Protein AF-A0A3M2C054-F1 (afdb_monomer_lite)

Structure (mmCIF, N/CA/C/O backbone):
data_AF-A0A3M2C054-F1
#
_entry.id   AF-A0A3M2C054-F1
#
loop_
_atom_site.group_PDB
_atom_site.id
_atom_site.type_symbol
_atom_site.label_atom_id
_atom_site.label_alt_id
_atom_site.label_comp_id
_atom_site.label_asym_id
_atom_site.label_entity_id
_atom_site.label_seq_id
_atom_site.pdbx_PDB_ins_code
_atom_site.Cartn_x
_atom_site.Cartn_y
_atom_site.Cartn_z
_atom_site.occupancy
_atom_site.B_iso_or_equiv
_atom_site.auth_seq_id
_atom_site.auth_comp_id
_atom_site.auth_asym_id
_atom_site.auth_atom_id
_atom_site.pdbx_PDB_model_num
ATOM 1 N N . MET A 1 1 ? 10.693 -53.072 -25.098 1.00 36.84 1 MET A N 1
ATOM 2 C CA . MET A 1 1 ? 11.671 -52.185 -25.761 1.00 36.84 1 MET A CA 1
ATOM 3 C C . MET A 1 1 ? 10.948 -50.887 -26.070 1.00 36.84 1 MET A C 1
ATOM 5 O O . MET A 1 1 ? 10.285 -50.813 -27.091 1.00 36.84 1 MET A O 1
ATOM 9 N N . ASN A 1 2 ? 10.985 -49.922 -25.150 1.00 33.09 2 ASN A N 1
ATOM 10 C CA . ASN A 1 2 ? 10.418 -48.594 -25.388 1.00 33.09 2 ASN A CA 1
ATOM 11 C C . ASN A 1 2 ? 11.570 -47.667 -25.766 1.00 33.09 2 ASN A C 1
ATOM 13 O O . ASN A 1 2 ? 12.405 -47.356 -24.922 1.00 33.09 2 ASN A O 1
ATOM 17 N N . HIS A 1 3 ? 11.626 -47.275 -27.036 1.00 37.66 3 HIS A N 1
ATOM 18 C CA . HIS A 1 3 ? 12.429 -46.138 -27.464 1.00 37.66 3 HIS A CA 1
ATOM 19 C C . HIS A 1 3 ? 11.618 -44.869 -27.206 1.00 37.66 3 HIS A C 1
ATOM 21 O O . HIS A 1 3 ? 10.558 -44.677 -27.800 1.00 37.66 3 HIS A O 1
ATOM 27 N N . HIS A 1 4 ? 12.110 -44.039 -26.288 1.00 42.66 4 HIS A N 1
ATOM 28 C CA . HIS A 1 4 ? 11.628 -42.681 -26.091 1.00 42.66 4 HIS A CA 1
ATOM 29 C C . HIS A 1 4 ? 12.091 -41.809 -27.259 1.00 42.66 4 HIS A C 1
ATOM 31 O O . HIS A 1 4 ? 13.276 -41.746 -27.580 1.00 42.66 4 HIS A O 1
ATOM 37 N N . HIS A 1 5 ? 11.122 -41.165 -27.901 1.00 46.69 5 HIS A N 1
ATOM 38 C CA . HIS A 1 5 ? 11.339 -40.014 -28.759 1.00 46.69 5 HIS A CA 1
ATOM 39 C C . HIS A 1 5 ? 11.516 -38.809 -27.827 1.00 46.69 5 HIS A C 1
ATOM 41 O O . HIS A 1 5 ? 10.528 -38.322 -27.280 1.00 46.69 5 HIS A O 1
ATOM 47 N N . GLU A 1 6 ? 12.756 -38.375 -27.602 1.00 47.31 6 GLU A N 1
ATOM 48 C CA . GLU A 1 6 ? 13.020 -37.069 -26.985 1.00 47.31 6 GLU A CA 1
ATOM 49 C C . GLU A 1 6 ? 12.513 -35.964 -27.912 1.00 47.31 6 GLU A C 1
ATOM 51 O O . GLU A 1 6 ? 12.651 -36.024 -29.143 1.00 47.31 6 GLU A O 1
ATOM 56 N N . THR A 1 7 ? 11.864 -34.983 -27.303 1.00 61.22 7 THR A N 1
ATOM 57 C CA . THR A 1 7 ? 11.178 -33.890 -27.988 1.00 61.22 7 THR A CA 1
ATOM 58 C C . THR A 1 7 ? 12.157 -32.768 -28.326 1.00 61.22 7 THR A C 1
ATOM 60 O O . THR A 1 7 ? 13.147 -32.544 -27.639 1.00 61.22 7 THR A O 1
ATOM 63 N N . GLU A 1 8 ? 11.891 -32.033 -29.405 1.00 46.94 8 GLU A N 1
ATOM 64 C CA . GLU A 1 8 ? 12.732 -30.932 -29.911 1.00 46.94 8 GLU A CA 1
ATOM 65 C C . GLU A 1 8 ? 13.023 -29.843 -28.851 1.00 46.94 8 GLU A C 1
ATOM 67 O O . GLU A 1 8 ? 14.061 -29.186 -28.886 1.00 46.94 8 GLU A O 1
ATOM 72 N N . THR A 1 9 ? 12.150 -29.725 -27.849 1.00 42.75 9 THR A N 1
ATOM 73 C CA . THR A 1 9 ? 12.300 -28.901 -26.643 1.00 42.75 9 THR A CA 1
ATOM 74 C C . THR A 1 9 ? 13.418 -29.352 -25.703 1.00 42.75 9 THR A C 1
ATOM 76 O O . THR A 1 9 ? 14.106 -28.498 -25.149 1.00 42.75 9 THR A O 1
ATOM 79 N N . GLU A 1 10 ? 13.639 -30.658 -25.542 1.00 44.62 10 GLU A N 1
ATOM 80 C CA . GLU A 1 10 ? 14.709 -31.200 -24.687 1.00 44.62 10 GLU A CA 1
ATOM 81 C C . GLU A 1 10 ? 16.082 -30.924 -25.314 1.00 44.62 10 GLU A C 1
ATOM 83 O O . GLU A 1 10 ? 16.989 -30.446 -24.639 1.00 44.62 10 GLU A O 1
ATOM 88 N N . ARG A 1 11 ? 16.194 -31.041 -26.645 1.00 52.78 11 ARG A N 1
ATOM 89 C CA . ARG A 1 11 ? 17.426 -30.686 -27.375 1.00 52.78 11 ARG A CA 1
ATOM 90 C C . ARG A 1 11 ? 17.773 -29.198 -27.311 1.00 52.78 11 ARG A C 1
ATOM 92 O O . ARG A 1 11 ? 18.951 -28.845 -27.297 1.00 52.78 11 ARG A O 1
ATOM 99 N N . LEU A 1 12 ? 16.769 -28.319 -27.294 1.00 46.81 12 LEU A N 1
ATOM 100 C CA . LEU A 1 12 ? 16.983 -26.874 -27.159 1.00 46.81 12 LEU A CA 1
ATOM 101 C C . LEU A 1 12 ? 17.424 -26.493 -25.741 1.00 46.81 12 LEU A C 1
ATOM 103 O O . LEU A 1 12 ? 18.258 -25.601 -25.592 1.00 46.81 12 LEU A O 1
ATOM 107 N N . LEU A 1 13 ? 16.899 -27.175 -24.719 1.00 42.72 13 LEU A N 1
ATOM 108 C CA . LEU A 1 13 ? 17.301 -26.995 -23.322 1.00 42.72 13 LEU A CA 1
ATOM 109 C C . LEU A 1 13 ? 18.743 -27.449 -23.085 1.00 42.72 13 LEU A C 1
ATOM 111 O O . LEU A 1 13 ? 19.506 -26.698 -22.479 1.00 42.72 13 LEU A O 1
ATOM 115 N N . ASP A 1 14 ? 19.135 -28.599 -23.634 1.00 53.53 14 ASP A N 1
ATOM 116 C CA . ASP A 1 14 ? 20.503 -29.113 -23.509 1.00 53.53 14 ASP A CA 1
ATOM 117 C C . ASP A 1 14 ? 21.520 -28.217 -24.230 1.00 53.53 14 ASP A C 1
ATOM 119 O O . ASP A 1 14 ? 22.557 -27.866 -23.667 1.00 53.53 14 ASP A O 1
ATOM 123 N N . SER A 1 15 ? 21.183 -27.731 -25.431 1.00 55.12 15 SER A N 1
ATOM 124 C CA . SER A 1 15 ? 22.019 -26.775 -26.172 1.00 55.12 15 SER A CA 1
ATOM 125 C C . SER A 1 15 ? 22.179 -25.430 -25.444 1.00 55.12 15 SER A C 1
ATOM 127 O O . SER A 1 15 ? 23.257 -24.829 -25.470 1.00 55.12 15 SER A O 1
ATOM 129 N N . LEU A 1 16 ? 21.128 -24.953 -24.767 1.00 45.06 16 LEU A N 1
ATOM 130 C CA . LEU A 1 16 ? 21.180 -23.748 -23.935 1.00 45.06 16 LEU A CA 1
ATOM 131 C C . LEU A 1 16 ? 22.043 -23.965 -22.689 1.00 45.06 16 LEU A C 1
ATOM 133 O O . LEU A 1 16 ? 22.839 -23.087 -22.355 1.00 45.06 16 LEU A O 1
ATOM 137 N N . LEU A 1 17 ? 21.935 -25.131 -22.046 1.00 46.28 17 LEU A N 1
ATOM 138 C CA . LEU A 1 17 ? 22.753 -25.510 -20.894 1.00 46.28 17 LEU A CA 1
ATOM 139 C C . LEU A 1 17 ? 24.245 -25.549 -21.241 1.00 46.28 17 LEU A C 1
ATOM 141 O O . LEU A 1 17 ? 25.047 -24.961 -20.516 1.00 46.28 17 LEU A O 1
ATOM 145 N N . GLU A 1 18 ? 24.617 -26.160 -22.368 1.00 50.59 18 GLU A N 1
ATOM 146 C CA . GLU A 1 18 ? 26.017 -26.228 -22.807 1.00 50.59 18 GLU A CA 1
ATOM 147 C C . GLU A 1 18 ? 26.601 -24.834 -23.099 1.00 50.59 18 GLU A C 1
ATOM 149 O O . GLU A 1 18 ? 27.699 -24.515 -22.639 1.00 50.59 18 GLU A O 1
ATOM 154 N N . SER A 1 19 ? 25.834 -23.949 -23.750 1.00 47.75 19 SER A N 1
ATOM 155 C CA . SER A 1 19 ? 26.285 -22.577 -24.049 1.00 47.75 19 SER A CA 1
ATOM 156 C C . SER A 1 19 ? 26.493 -21.710 -22.796 1.00 47.75 19 SER A C 1
ATOM 158 O O . SER A 1 19 ? 27.367 -20.840 -22.755 1.00 47.75 19 SER A O 1
ATOM 160 N N . VAL A 1 20 ? 25.702 -21.954 -21.747 1.00 42.44 20 VAL A N 1
ATOM 161 C CA . VAL A 1 20 ? 25.792 -21.234 -20.470 1.00 42.44 20 VAL A CA 1
ATOM 162 C C . VAL A 1 20 ? 26.994 -21.727 -19.665 1.00 42.44 20 VAL A C 1
ATOM 164 O O . VAL A 1 20 ? 27.694 -20.910 -19.062 1.00 42.44 20 VAL A O 1
ATOM 167 N N . LEU A 1 21 ? 27.278 -23.032 -19.709 1.00 42.72 21 LEU A N 1
ATOM 168 C CA . LEU A 1 21 ? 28.425 -23.637 -19.034 1.00 42.72 21 LEU A CA 1
ATOM 169 C C . LEU A 1 21 ? 29.762 -23.150 -19.609 1.00 42.72 21 LEU A C 1
ATOM 171 O O . LEU A 1 21 ? 30.657 -22.826 -18.831 1.00 42.72 21 LEU A O 1
ATOM 175 N N . GLU A 1 22 ? 29.889 -22.996 -20.931 1.00 45.44 22 GLU A N 1
ATOM 176 C CA . GLU A 1 22 ? 31.117 -22.455 -21.544 1.00 45.44 22 GLU A CA 1
ATOM 177 C C . GLU A 1 22 ? 31.385 -20.991 -21.155 1.00 45.44 22 GLU A C 1
ATOM 179 O O . GLU A 1 22 ? 32.536 -20.598 -20.962 1.00 45.44 22 GLU A O 1
ATOM 184 N N . SER A 1 23 ? 30.336 -20.186 -20.955 1.00 40.59 23 SER A N 1
ATOM 185 C CA . SER A 1 23 ? 30.482 -18.777 -20.557 1.00 40.59 23 SER A CA 1
ATOM 186 C C . SER A 1 23 ? 30.918 -18.580 -19.097 1.00 40.59 23 SER A C 1
ATOM 188 O O . SER A 1 23 ? 31.467 -17.533 -18.750 1.00 40.59 23 SER A O 1
ATOM 190 N N . ALA A 1 24 ? 30.708 -19.586 -18.243 1.00 36.03 24 ALA A N 1
ATOM 191 C CA . ALA A 1 24 ? 30.998 -19.523 -16.812 1.00 36.03 24 ALA A CA 1
ATOM 192 C C . ALA A 1 24 ? 32.446 -19.918 -16.453 1.00 36.03 24 ALA A C 1
ATOM 194 O O . ALA A 1 24 ? 32.859 -19.750 -15.307 1.00 36.03 24 ALA A O 1
ATOM 195 N N . TYR A 1 25 ? 33.230 -20.418 -17.415 1.00 33.44 25 TYR A N 1
ATOM 196 C CA . TYR A 1 25 ? 34.575 -20.956 -17.170 1.00 33.44 25 TYR A CA 1
ATOM 197 C C . TYR A 1 25 ? 35.716 -19.922 -17.182 1.00 33.44 25 TYR A C 1
ATOM 199 O O . TYR A 1 25 ? 36.856 -20.287 -16.898 1.00 33.44 25 TYR A O 1
ATOM 207 N N . VAL A 1 26 ? 35.455 -18.647 -17.495 1.00 40.97 26 VAL A N 1
ATOM 208 C CA . VAL A 1 26 ? 36.537 -17.663 -17.715 1.00 40.97 26 VAL A CA 1
ATOM 209 C C . VAL A 1 26 ? 36.996 -16.938 -16.441 1.00 40.97 26 VAL A C 1
ATOM 211 O O . VAL A 1 26 ? 38.119 -16.446 -16.411 1.00 40.97 26 VAL A O 1
ATOM 214 N N . GLU A 1 27 ? 36.227 -16.921 -15.350 1.00 38.59 27 GLU A N 1
ATOM 215 C CA . GLU A 1 27 ? 36.629 -16.182 -14.141 1.00 38.59 27 GLU A CA 1
ATOM 216 C C . GLU A 1 27 ? 36.242 -16.909 -12.847 1.00 38.59 27 GLU A C 1
ATOM 218 O O . GLU A 1 27 ? 35.217 -16.611 -12.241 1.00 38.59 27 GLU A O 1
ATOM 223 N N . ALA A 1 28 ? 37.076 -17.851 -12.392 1.00 33.72 28 ALA A N 1
ATOM 224 C CA . ALA A 1 28 ? 37.141 -18.208 -10.972 1.00 33.72 28 ALA A CA 1
ATOM 225 C C . ALA A 1 28 ? 38.428 -18.975 -10.638 1.00 33.72 28 ALA A C 1
ATOM 227 O O . ALA A 1 28 ? 38.575 -20.166 -10.920 1.00 33.72 28 ALA A O 1
ATOM 228 N N . ASP A 1 29 ? 39.344 -18.288 -9.969 1.00 36.78 29 ASP A N 1
ATOM 229 C CA . ASP A 1 29 ? 40.447 -18.858 -9.220 1.00 36.78 29 ASP A CA 1
ATOM 230 C C . ASP A 1 29 ? 39.970 -19.436 -7.866 1.00 36.78 29 ASP A C 1
ATOM 232 O O . ASP A 1 29 ? 39.164 -18.873 -7.130 1.00 36.78 29 ASP A O 1
ATOM 236 N N . ALA A 1 30 ? 40.455 -20.648 -7.594 1.00 42.25 30 ALA A N 1
ATOM 237 C CA . ALA A 1 30 ? 40.668 -21.368 -6.328 1.00 42.25 30 ALA A CA 1
ATOM 238 C C . ALA A 1 30 ? 39.722 -21.255 -5.098 1.00 42.25 30 ALA A C 1
ATOM 240 O O . ALA A 1 30 ? 40.060 -21.825 -4.062 1.00 42.25 30 ALA A O 1
ATOM 241 N N . SER A 1 31 ? 38.535 -20.646 -5.154 1.00 45.88 31 SER A N 1
ATOM 242 C CA . SER A 1 31 ? 37.551 -20.715 -4.044 1.00 45.88 31 SER A CA 1
ATOM 243 C C . SER A 1 31 ? 36.081 -20.859 -4.472 1.00 45.88 31 SER A C 1
ATOM 245 O O . SER A 1 31 ? 35.193 -21.020 -3.638 1.00 45.88 31 SER A O 1
ATOM 247 N N . GLY A 1 32 ? 35.805 -20.885 -5.779 1.00 41.44 32 GLY A N 1
ATOM 248 C CA . GLY A 1 32 ? 34.457 -20.776 -6.355 1.00 41.44 32 GLY A CA 1
ATOM 249 C C . GLY A 1 32 ? 33.547 -22.013 -6.322 1.00 41.44 32 GLY A C 1
ATOM 250 O O . GLY A 1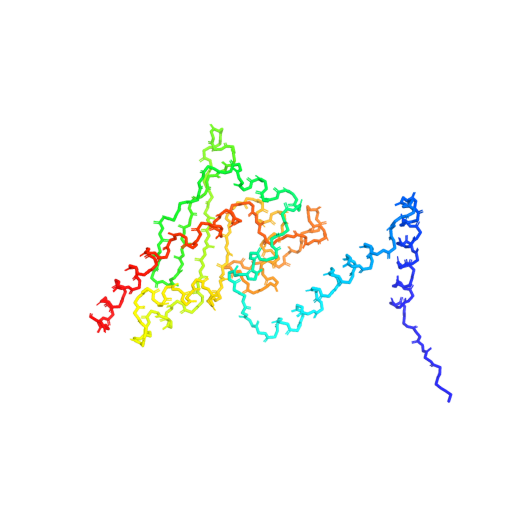 32 ? 32.522 -21.989 -7.000 1.00 41.44 32 GLY A O 1
ATOM 251 N N . LYS A 1 33 ? 33.873 -23.087 -5.587 1.00 39.88 33 LYS A N 1
ATOM 252 C CA . LYS A 1 33 ? 33.081 -24.340 -5.614 1.00 39.88 33 LYS A CA 1
ATOM 253 C C . LYS A 1 33 ? 31.915 -24.415 -4.621 1.00 39.88 33 LYS A C 1
ATOM 255 O O . LYS A 1 33 ? 31.034 -25.237 -4.831 1.00 39.88 33 LYS A O 1
ATOM 260 N N . GLU A 1 34 ? 31.868 -23.572 -3.589 1.00 37.72 34 GLU A N 1
ATOM 261 C CA . GLU A 1 34 ? 30.736 -23.557 -2.638 1.00 37.72 34 GLU A CA 1
ATOM 262 C C . GLU A 1 34 ? 29.699 -22.463 -2.932 1.00 37.72 34 GLU A C 1
ATOM 264 O O . GLU A 1 34 ? 28.522 -22.629 -2.636 1.00 37.72 34 GLU A O 1
ATOM 269 N N . LEU A 1 35 ? 30.095 -21.350 -3.554 1.00 35.41 35 LEU A N 1
ATOM 270 C CA . LEU A 1 35 ? 29.212 -20.191 -3.746 1.00 35.41 35 LEU A CA 1
ATOM 271 C C . LEU A 1 35 ? 28.266 -20.318 -4.951 1.00 35.41 35 LEU A C 1
ATOM 273 O O . LEU A 1 35 ? 27.172 -19.759 -4.934 1.00 35.41 35 LEU A O 1
ATOM 277 N N . THR A 1 36 ? 28.652 -21.054 -5.991 1.00 35.16 36 THR A N 1
ATOM 278 C CA . THR A 1 36 ? 27.876 -21.178 -7.237 1.00 35.16 36 THR A CA 1
ATOM 279 C C . THR A 1 36 ? 26.661 -22.094 -7.092 1.00 35.16 36 THR A C 1
ATOM 281 O O . THR A 1 36 ? 25.586 -21.745 -7.586 1.00 35.16 36 THR A O 1
ATOM 284 N N . THR A 1 37 ? 26.779 -23.196 -6.347 1.00 34.94 37 THR A N 1
ATOM 285 C CA . THR A 1 37 ? 25.659 -24.108 -6.045 1.00 34.94 37 THR A CA 1
ATOM 286 C C . THR A 1 37 ? 24.604 -23.429 -5.166 1.00 34.94 37 THR A C 1
ATOM 288 O O . THR A 1 37 ? 23.416 -23.492 -5.462 1.00 34.94 37 THR A O 1
ATOM 291 N N . ILE A 1 38 ? 25.031 -22.653 -4.161 1.00 39.78 38 ILE A N 1
ATOM 292 C CA . ILE A 1 38 ? 24.122 -21.950 -3.238 1.00 39.78 38 ILE A CA 1
ATOM 293 C C . ILE A 1 38 ? 23.307 -20.862 -3.959 1.00 39.78 38 ILE A C 1
ATOM 295 O O . ILE A 1 38 ? 22.129 -20.668 -3.665 1.00 39.78 38 ILE A O 1
ATOM 299 N N . ILE A 1 39 ? 23.902 -20.150 -4.922 1.00 37.97 39 ILE A N 1
ATOM 300 C CA . ILE A 1 39 ? 23.219 -19.052 -5.628 1.00 37.97 39 I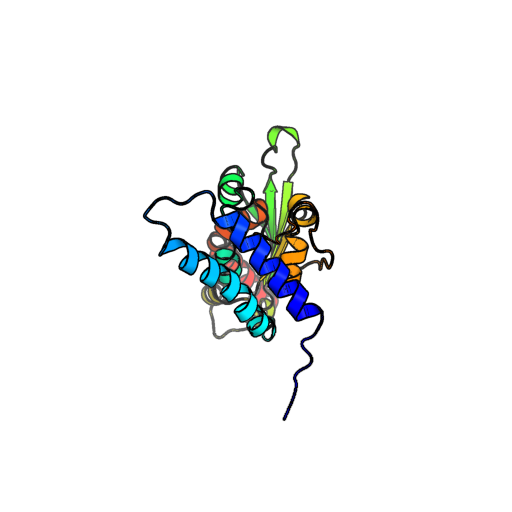LE A CA 1
ATOM 301 C C . ILE A 1 39 ? 22.252 -19.582 -6.700 1.00 37.97 39 ILE A C 1
ATOM 303 O O . ILE A 1 39 ? 21.189 -18.995 -6.907 1.00 37.97 39 ILE A O 1
ATOM 307 N N . THR A 1 40 ? 22.581 -20.693 -7.365 1.00 36.28 40 THR A N 1
ATOM 308 C CA . THR A 1 40 ? 21.735 -21.273 -8.424 1.00 36.28 40 THR A CA 1
ATOM 309 C C . THR A 1 40 ? 20.554 -22.068 -7.870 1.00 36.28 40 THR A C 1
ATOM 311 O O . THR A 1 40 ? 19.439 -21.910 -8.376 1.00 36.28 40 THR A O 1
ATOM 314 N N . GLU A 1 41 ? 20.742 -22.81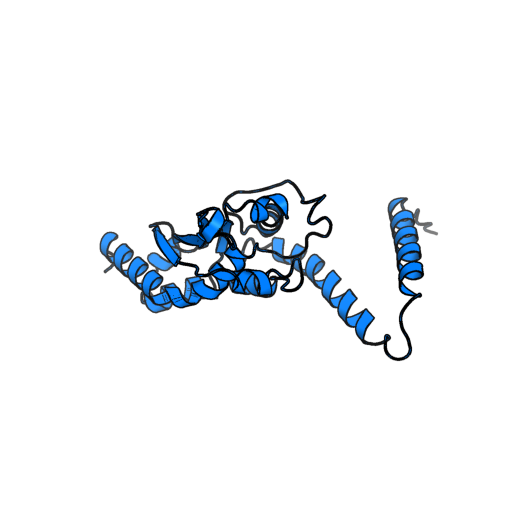5 -6.779 1.00 36.44 41 GLU A N 1
ATOM 315 C CA . GLU A 1 41 ? 19.639 -23.480 -6.074 1.00 36.44 41 GLU A CA 1
ATOM 316 C C . GLU A 1 41 ? 18.696 -22.454 -5.428 1.00 36.44 41 GLU A C 1
ATOM 318 O O . GLU A 1 41 ? 17.483 -22.589 -5.550 1.00 36.44 41 GLU A O 1
ATOM 323 N N . SER A 1 42 ? 19.224 -21.359 -4.861 1.00 37.19 42 SER A N 1
ATOM 324 C CA . SER A 1 42 ? 18.416 -20.283 -4.263 1.00 37.19 42 SER A CA 1
ATOM 325 C C . SER A 1 42 ? 17.564 -19.504 -5.276 1.00 37.19 42 SER A C 1
ATOM 327 O O . SER A 1 42 ? 16.485 -19.025 -4.936 1.00 37.19 42 SER A O 1
ATOM 329 N N . LEU A 1 43 ? 18.004 -19.354 -6.530 1.00 36.53 43 LEU A N 1
ATOM 330 C CA . LEU A 1 43 ? 17.259 -18.594 -7.546 1.00 36.53 43 LEU A CA 1
ATOM 331 C C . LEU A 1 43 ? 16.222 -19.436 -8.302 1.00 36.53 43 LEU A C 1
ATOM 333 O O . LEU A 1 43 ? 15.186 -18.903 -8.694 1.00 36.53 43 LEU A O 1
ATOM 337 N N . THR A 1 44 ? 16.466 -20.735 -8.485 1.00 38.22 44 THR A N 1
ATOM 338 C CA . THR A 1 44 ? 15.536 -21.647 -9.177 1.00 38.22 44 THR A CA 1
ATOM 339 C C . THR A 1 44 ? 14.476 -22.223 -8.237 1.00 38.22 44 THR A C 1
ATOM 341 O O . THR A 1 44 ? 13.325 -22.386 -8.649 1.00 38.22 44 THR A O 1
ATOM 344 N N . SER A 1 45 ? 14.795 -22.412 -6.950 1.00 38.75 45 SER A N 1
ATOM 345 C CA . SER A 1 45 ? 13.818 -22.843 -5.941 1.00 38.75 45 SER A CA 1
ATOM 346 C C . SER A 1 45 ? 12.710 -21.811 -5.703 1.00 38.75 45 SER A C 1
ATOM 348 O O . SER A 1 45 ? 11.587 -22.182 -5.381 1.00 38.75 45 SER A O 1
ATOM 350 N N . ASN A 1 46 ? 12.990 -20.519 -5.903 1.00 48.50 46 ASN A N 1
ATOM 351 C CA . ASN A 1 46 ? 12.036 -19.442 -5.629 1.00 48.50 46 ASN A CA 1
ATOM 352 C C . ASN A 1 46 ? 10.891 -19.335 -6.651 1.00 48.50 46 ASN A C 1
ATOM 354 O O . ASN A 1 46 ? 9.846 -18.802 -6.305 1.00 48.50 46 ASN A O 1
ATOM 358 N N . LEU A 1 47 ? 11.045 -19.838 -7.881 1.00 43.88 47 LEU A N 1
ATOM 359 C CA . LEU A 1 47 ? 9.995 -19.784 -8.917 1.00 43.88 47 LEU A CA 1
ATOM 360 C C . LEU A 1 47 ? 9.134 -21.057 -8.971 1.00 43.88 47 LEU A C 1
ATOM 362 O O . LEU A 1 47 ? 7.947 -20.989 -9.300 1.00 43.88 47 LEU A O 1
ATOM 366 N N . ALA A 1 48 ? 9.713 -22.211 -8.632 1.00 42.97 48 ALA A N 1
ATOM 367 C CA . ALA A 1 48 ? 8.983 -23.476 -8.552 1.00 42.97 48 ALA A CA 1
ATOM 368 C C . ALA A 1 48 ? 8.122 -23.558 -7.277 1.00 42.97 48 ALA A C 1
ATOM 370 O O . ALA A 1 48 ? 6.965 -23.962 -7.355 1.00 42.97 48 ALA A O 1
ATOM 371 N N . ASP A 1 49 ? 8.632 -23.080 -6.132 1.00 43.38 49 ASP A N 1
ATOM 372 C CA . ASP A 1 49 ? 7.845 -22.951 -4.892 1.00 43.38 49 ASP A CA 1
ATOM 373 C C . ASP A 1 49 ? 6.754 -21.861 -5.025 1.00 43.38 49 ASP A C 1
ATOM 375 O O . ASP A 1 49 ? 5.691 -21.941 -4.413 1.00 43.38 49 ASP A O 1
ATOM 379 N N . PHE A 1 50 ? 6.965 -20.875 -5.907 1.00 47.38 50 PHE A N 1
ATOM 380 C CA . PHE A 1 50 ? 6.000 -19.820 -6.240 1.00 47.38 50 PHE A CA 1
ATOM 381 C C . PHE A 1 50 ? 4.806 -20.319 -7.070 1.00 47.38 50 PHE A C 1
ATOM 383 O O . PHE A 1 50 ? 3.677 -19.932 -6.785 1.00 47.38 50 PHE A O 1
ATOM 390 N N . HIS A 1 51 ? 5.006 -21.237 -8.025 1.00 40.69 51 HIS A N 1
ATOM 391 C CA . HIS A 1 51 ? 3.887 -21.859 -8.756 1.00 40.69 51 HIS A CA 1
ATOM 392 C C . HIS A 1 51 ? 2.975 -22.697 -7.846 1.00 40.69 51 HIS A C 1
ATOM 394 O O . HIS A 1 51 ? 1.786 -22.827 -8.124 1.00 40.69 51 HIS A O 1
ATOM 400 N N . VAL A 1 52 ? 3.511 -23.241 -6.748 1.00 41.72 52 VAL A N 1
ATOM 401 C CA . VAL A 1 52 ? 2.724 -23.960 -5.734 1.00 41.72 52 VAL A CA 1
ATOM 402 C C . VAL A 1 52 ? 1.966 -22.984 -4.824 1.00 41.72 52 VAL A C 1
ATOM 404 O O . VAL A 1 52 ? 0.836 -23.269 -4.436 1.00 41.72 52 VAL A O 1
ATOM 407 N N . ARG A 1 53 ? 2.537 -21.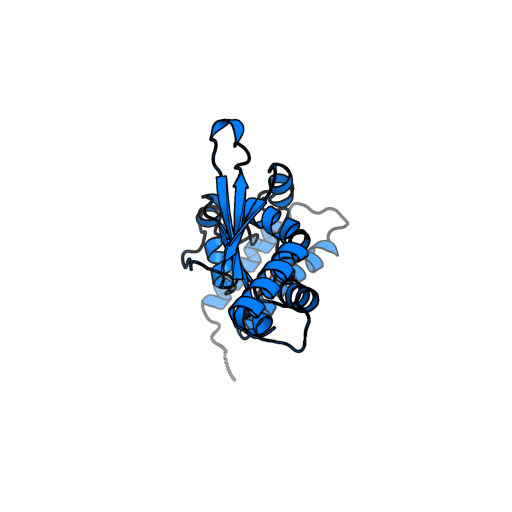809 -4.521 1.00 43.47 53 ARG A N 1
ATOM 408 C CA . ARG A 1 53 ? 1.870 -20.751 -3.737 1.00 43.47 53 ARG A CA 1
ATOM 409 C C . ARG A 1 53 ? 0.853 -19.936 -4.528 1.00 43.47 53 ARG A C 1
ATOM 411 O O . ARG A 1 53 ? -0.103 -19.484 -3.924 1.00 43.47 53 ARG A O 1
ATOM 418 N N . GLY A 1 54 ? 0.959 -19.863 -5.855 1.00 38.84 54 GLY A N 1
ATOM 419 C CA . GLY A 1 54 ? -0.086 -19.321 -6.739 1.00 38.84 54 GLY A CA 1
ATOM 420 C C . GLY A 1 54 ? -1.415 -20.097 -6.722 1.00 38.84 54 GLY A C 1
ATOM 421 O O . GLY A 1 54 ? -2.330 -19.766 -7.466 1.00 38.84 54 GLY A O 1
ATOM 422 N N . ILE A 1 55 ? -1.530 -21.142 -5.893 1.00 39.62 55 ILE A N 1
ATOM 423 C CA . ILE A 1 55 ? -2.782 -21.852 -5.594 1.00 39.62 55 ILE A CA 1
ATOM 424 C C . ILE A 1 55 ? -3.535 -21.185 -4.420 1.00 39.62 55 ILE A C 1
ATOM 426 O O . ILE A 1 55 ? -4.738 -21.396 -4.265 1.00 39.62 55 ILE A O 1
ATOM 430 N N . LEU A 1 56 ? -2.862 -20.354 -3.616 1.00 42.91 56 LEU A N 1
ATOM 431 C CA . LEU A 1 56 ? -3.457 -19.518 -2.574 1.00 42.91 56 LEU A CA 1
ATOM 432 C C . LEU A 1 56 ? -3.246 -18.052 -2.975 1.00 42.91 56 LEU A C 1
ATOM 434 O O . LEU A 1 56 ? -2.126 -17.556 -2.969 1.00 42.91 56 LEU A O 1
ATOM 438 N N . ASN A 1 57 ? -4.330 -17.392 -3.379 1.00 51.56 57 ASN A N 1
ATOM 439 C CA . ASN A 1 57 ? -4.393 -16.001 -3.846 1.00 51.56 57 ASN A CA 1
ATOM 440 C C . ASN A 1 57 ? -4.126 -14.98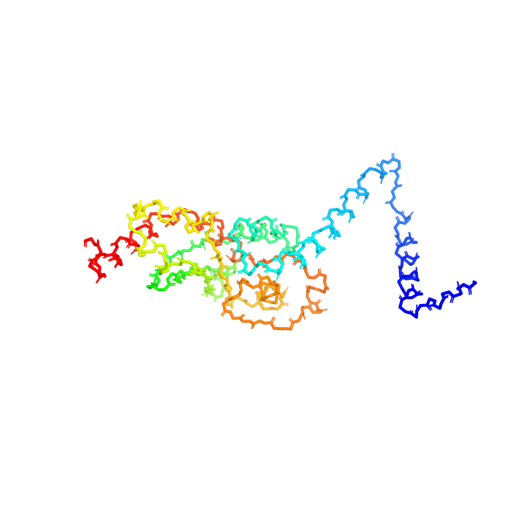8 -2.712 1.00 51.56 57 ASN A C 1
ATOM 442 O O . ASN A 1 57 ? -4.992 -14.187 -2.366 1.00 51.56 57 ASN A O 1
ATOM 446 N N . GLU A 1 58 ? -2.972 -15.086 -2.057 1.00 59.88 58 GLU A N 1
ATOM 447 C CA . GLU A 1 58 ? -2.680 -14.404 -0.797 1.00 59.88 58 GLU A CA 1
ATOM 448 C C . GLU A 1 58 ? -1.201 -13.979 -0.808 1.00 59.88 58 GLU A C 1
ATOM 450 O O . GLU A 1 58 ? -0.296 -14.814 -0.829 1.00 59.88 58 GLU A O 1
ATOM 455 N N . THR A 1 59 ? -0.942 -12.666 -0.861 1.00 75.56 59 THR A N 1
ATOM 456 C CA . THR A 1 59 ? 0.406 -12.092 -0.733 1.00 75.56 59 THR A CA 1
ATOM 457 C C . THR A 1 59 ? 0.416 -11.081 0.404 1.00 75.56 59 THR A C 1
ATOM 459 O O . THR A 1 59 ? -0.208 -10.018 0.337 1.00 75.56 59 THR A O 1
ATOM 462 N N . THR A 1 60 ? 1.230 -11.348 1.420 1.00 80.31 60 THR A N 1
ATOM 463 C CA . THR A 1 60 ? 1.373 -10.477 2.586 1.00 80.31 60 THR A CA 1
ATOM 464 C C . THR A 1 60 ? 2.426 -9.385 2.381 1.00 80.31 60 THR A C 1
ATOM 466 O O . THR A 1 60 ? 3.396 -9.512 1.628 1.00 80.31 60 THR A O 1
ATOM 469 N N . TYR A 1 61 ? 2.323 -8.313 3.172 1.00 79.75 61 TYR A N 1
ATOM 470 C CA . TYR A 1 61 ? 3.355 -7.268 3.256 1.00 79.75 61 TYR A CA 1
ATOM 471 C C . TYR A 1 61 ? 4.775 -7.826 3.485 1.00 79.75 61 TYR A C 1
ATOM 473 O O . TYR A 1 61 ? 5.741 -7.345 2.886 1.00 79.75 61 TYR A O 1
ATOM 481 N N . LYS A 1 62 ? 4.923 -8.832 4.358 1.00 75.06 62 LYS A N 1
ATOM 482 C CA . LYS A 1 62 ? 6.238 -9.393 4.710 1.00 75.06 62 LYS A CA 1
ATOM 483 C C . LYS A 1 62 ? 6.872 -10.128 3.536 1.00 75.06 62 LYS A C 1
ATOM 485 O O . LYS A 1 62 ? 8.080 -9.999 3.334 1.00 75.06 62 LYS A O 1
ATOM 490 N N . GLU A 1 63 ? 6.070 -10.853 2.765 1.00 79.44 63 GLU A N 1
ATOM 491 C CA . GLU A 1 63 ? 6.536 -11.571 1.580 1.00 79.44 63 GLU A CA 1
ATOM 492 C C . GLU A 1 63 ? 7.034 -10.591 0.527 1.00 79.44 63 GLU A C 1
ATOM 494 O O . GLU A 1 63 ? 8.182 -10.706 0.095 1.00 79.44 63 GLU A O 1
ATOM 499 N N . ILE A 1 64 ? 6.263 -9.540 0.227 1.00 79.38 64 ILE A N 1
ATOM 500 C CA . ILE A 1 64 ? 6.700 -8.488 -0.702 1.00 79.38 64 ILE A CA 1
ATOM 501 C C . ILE A 1 64 ? 8.024 -7.880 -0.250 1.00 79.38 64 ILE A C 1
ATOM 503 O O . ILE A 1 64 ? 8.940 -7.747 -1.059 1.00 79.38 64 ILE A O 1
ATOM 507 N N . VAL A 1 65 ? 8.155 -7.535 1.036 1.00 78.12 65 VAL A N 1
ATOM 508 C CA . VAL A 1 65 ? 9.393 -6.958 1.581 1.00 78.12 65 VAL A CA 1
ATOM 509 C C . VAL A 1 65 ? 10.581 -7.913 1.444 1.00 78.12 65 VAL A C 1
ATOM 511 O O . VAL A 1 65 ? 11.683 -7.456 1.135 1.00 78.12 65 VAL A O 1
ATOM 514 N N . SER A 1 66 ? 10.375 -9.219 1.629 1.00 77.88 66 SER A N 1
ATOM 515 C CA . SER A 1 66 ? 11.429 -10.229 1.468 1.00 77.88 66 SER A CA 1
ATOM 516 C C . SER A 1 66 ? 11.900 -10.387 0.016 1.00 77.88 66 SER A C 1
ATOM 518 O O . SER A 1 66 ? 13.076 -10.657 -0.220 1.00 77.88 66 SER A O 1
ATOM 520 N N . LEU A 1 67 ? 11.014 -10.128 -0.952 1.00 78.00 67 LEU A N 1
ATOM 521 C CA . LEU A 1 67 ? 11.278 -10.225 -2.392 1.00 78.00 67 LEU A CA 1
ATOM 522 C C . LEU A 1 67 ? 11.876 -8.943 -2.994 1.00 78.00 67 LEU A C 1
ATOM 524 O O . LEU A 1 67 ? 12.166 -8.875 -4.194 1.00 78.00 67 LEU A O 1
ATOM 528 N N . ILE A 1 68 ? 12.077 -7.896 -2.190 1.00 75.81 68 ILE A N 1
ATOM 529 C CA . ILE A 1 68 ? 12.710 -6.666 -2.666 1.00 75.81 68 ILE A CA 1
ATOM 530 C C . ILE A 1 68 ? 14.190 -6.936 -2.954 1.00 75.81 68 ILE A C 1
ATOM 532 O O . ILE A 1 68 ? 15.044 -6.870 -2.069 1.00 75.81 68 ILE A O 1
ATOM 536 N N . ASP A 1 69 ? 14.511 -7.136 -4.233 1.00 72.31 69 ASP A N 1
ATOM 537 C CA . ASP A 1 69 ? 15.891 -7.141 -4.714 1.00 72.31 69 ASP A CA 1
ATOM 538 C C . ASP A 1 69 ? 16.501 -5.737 -4.554 1.00 72.31 69 ASP A C 1
ATOM 540 O O . ASP A 1 69 ? 16.315 -4.827 -5.367 1.00 72.31 69 ASP A O 1
ATOM 544 N N . GLY A 1 70 ? 17.247 -5.550 -3.464 1.00 62.44 70 GLY A N 1
ATOM 545 C CA . GLY A 1 70 ? 17.920 -4.291 -3.160 1.00 62.44 70 GLY A CA 1
ATOM 546 C C . GLY A 1 70 ? 19.034 -3.920 -4.145 1.00 62.44 70 GLY A C 1
ATOM 547 O O . GLY A 1 70 ? 19.416 -2.744 -4.185 1.00 62.44 70 GLY A O 1
ATOM 548 N N . ASN A 1 71 ? 19.531 -4.887 -4.923 1.00 67.06 71 ASN A N 1
ATOM 549 C CA . ASN A 1 71 ? 20.628 -4.726 -5.873 1.00 67.06 71 ASN A CA 1
ATOM 550 C C . ASN A 1 71 ? 20.116 -4.409 -7.283 1.00 67.06 71 ASN A C 1
ATOM 552 O O . ASN A 1 71 ? 20.764 -3.649 -8.007 1.00 67.06 71 ASN A O 1
ATOM 556 N N . PHE A 1 72 ? 18.936 -4.907 -7.665 1.00 71.44 72 PHE A N 1
ATOM 557 C CA . PHE A 1 72 ? 18.314 -4.544 -8.936 1.00 71.44 72 PHE A CA 1
ATOM 558 C C . PHE A 1 72 ? 18.018 -3.043 -8.986 1.00 71.44 72 PHE A C 1
ATOM 560 O O . PHE A 1 72 ? 17.331 -2.495 -8.125 1.00 71.44 72 PHE A O 1
ATOM 567 N N . LEU A 1 73 ? 18.602 -2.347 -9.970 1.00 68.50 73 LEU A N 1
ATOM 568 C CA . LEU A 1 73 ? 18.550 -0.884 -10.120 1.00 68.50 73 LEU A CA 1
ATOM 569 C C . LEU A 1 73 ? 18.882 -0.102 -8.835 1.00 68.50 73 LEU A C 1
ATOM 571 O O . LEU A 1 73 ? 18.468 1.053 -8.698 1.00 68.50 73 LEU A O 1
ATOM 575 N N . SER A 1 74 ? 19.583 -0.734 -7.887 1.00 75.50 74 SER A N 1
ATOM 576 C CA . SER A 1 74 ? 19.873 -0.211 -6.553 1.00 75.50 74 SER A CA 1
ATOM 577 C C . SER A 1 74 ? 18.639 0.360 -5.840 1.00 75.50 74 SER A C 1
ATOM 579 O O . SER A 1 74 ? 18.736 1.399 -5.180 1.00 75.50 74 SER A O 1
ATOM 581 N N . GLN A 1 75 ? 17.460 -0.267 -5.980 1.00 68.81 75 GLN A N 1
ATOM 582 C CA . GLN A 1 75 ? 16.200 0.303 -5.475 1.00 68.81 75 GLN A CA 1
ATOM 583 C C . GLN A 1 75 ? 16.263 0.647 -3.985 1.00 68.81 75 GLN A C 1
ATOM 585 O O . GLN A 1 75 ? 15.751 1.690 -3.584 1.00 68.81 75 GLN A O 1
ATOM 590 N N . ARG A 1 76 ? 16.950 -0.164 -3.168 1.00 65.62 76 ARG A N 1
ATOM 591 C CA . ARG A 1 76 ? 17.131 0.117 -1.734 1.00 65.62 76 ARG A CA 1
ATOM 592 C C . ARG A 1 76 ? 17.931 1.399 -1.489 1.00 65.62 76 ARG A C 1
ATOM 594 O O . ARG A 1 76 ? 17.579 2.183 -0.613 1.00 65.62 76 ARG A O 1
ATOM 601 N N . ILE A 1 77 ? 18.989 1.636 -2.266 1.00 71.00 77 ILE A N 1
ATOM 602 C CA . ILE A 1 77 ? 19.799 2.863 -2.182 1.00 71.00 77 ILE A CA 1
ATOM 603 C C . ILE A 1 77 ? 18.981 4.055 -2.686 1.00 71.00 77 ILE A C 1
ATOM 605 O O . ILE A 1 77 ? 18.917 5.093 -2.035 1.00 71.00 77 ILE A O 1
ATOM 609 N N . ARG A 1 78 ? 18.283 3.891 -3.812 1.00 72.88 78 ARG A N 1
ATOM 610 C CA . ARG A 1 78 ? 17.476 4.952 -4.427 1.00 72.88 78 ARG A CA 1
ATOM 611 C C . ARG A 1 78 ? 16.246 5.321 -3.605 1.00 72.88 78 ARG A C 1
ATOM 613 O O . ARG A 1 78 ? 15.817 6.467 -3.674 1.00 72.88 78 ARG A O 1
ATOM 620 N N . ALA A 1 79 ? 15.698 4.394 -2.822 1.00 71.88 79 ALA A N 1
ATOM 621 C CA . ALA A 1 79 ? 14.643 4.676 -1.854 1.00 71.88 79 ALA A CA 1
ATOM 622 C C . ALA A 1 79 ? 15.138 5.622 -0.749 1.00 71.88 79 ALA A C 1
ATOM 624 O O . ALA A 1 79 ? 14.429 6.560 -0.400 1.00 71.88 79 ALA A O 1
ATOM 625 N N . LYS A 1 80 ? 16.386 5.466 -0.279 1.00 78.12 80 LYS A N 1
ATOM 626 C CA . LYS A 1 80 ? 17.005 6.386 0.699 1.00 78.12 80 LYS A CA 1
ATOM 627 C C . LYS A 1 80 ? 17.227 7.802 0.154 1.00 78.12 80 LYS A C 1
ATOM 629 O O . LYS A 1 80 ? 17.360 8.733 0.937 1.00 78.12 80 LYS A O 1
ATOM 634 N N . MET A 1 81 ? 17.261 7.978 -1.170 1.00 81.31 81 MET A N 1
ATOM 635 C CA . MET A 1 81 ? 17.349 9.305 -1.797 1.00 81.31 81 MET A CA 1
ATOM 636 C C . MET A 1 81 ? 16.016 10.066 -1.772 1.00 81.31 81 MET A C 1
ATOM 638 O O . MET A 1 81 ? 15.971 11.254 -2.086 1.00 81.31 81 MET A O 1
ATOM 642 N N . LEU A 1 82 ? 14.909 9.388 -1.468 1.00 85.75 82 LEU A N 1
ATOM 643 C CA . LEU A 1 82 ? 13.599 10.014 -1.389 1.00 85.75 82 LEU A CA 1
ATOM 644 C C . LEU A 1 82 ? 13.444 10.692 -0.028 1.00 85.75 82 LEU A C 1
ATOM 646 O O . LEU A 1 82 ? 13.786 10.135 1.010 1.00 85.75 82 LEU A O 1
ATOM 650 N N . LYS A 1 83 ? 12.884 11.902 -0.028 1.00 80.88 83 LYS A N 1
ATOM 651 C CA . LYS A 1 83 ? 12.800 12.721 1.188 1.00 80.88 83 LYS A CA 1
ATOM 652 C C . LYS A 1 83 ? 11.857 12.168 2.252 1.00 80.88 83 LYS A C 1
ATOM 654 O O . LYS A 1 83 ? 12.124 12.320 3.438 1.00 80.88 83 LYS A O 1
ATOM 659 N N . ARG A 1 84 ? 10.698 11.652 1.832 1.00 89.81 84 ARG A N 1
ATOM 660 C CA . ARG A 1 84 ? 9.633 11.169 2.722 1.00 89.81 84 ARG A CA 1
ATOM 661 C C . ARG A 1 84 ? 8.597 10.359 1.953 1.00 89.81 84 ARG A C 1
ATOM 663 O O . ARG A 1 84 ? 8.379 10.625 0.778 1.00 89.81 84 ARG A O 1
ATOM 670 N N . SER A 1 85 ? 7.902 9.466 2.645 1.00 94.81 85 SER A N 1
ATOM 671 C CA . SER A 1 85 ? 6.604 8.937 2.221 1.00 94.81 85 SER A CA 1
ATOM 672 C C . SER A 1 85 ? 5.574 9.358 3.267 1.00 94.81 85 SER A C 1
ATOM 674 O O . SER A 1 85 ? 5.774 9.129 4.461 1.00 94.81 85 SER A O 1
ATOM 676 N N . LYS A 1 86 ? 4.528 10.075 2.844 1.00 96.19 86 LYS A N 1
ATOM 677 C CA . LYS A 1 86 ? 3.496 10.617 3.739 1.00 96.19 86 LYS A CA 1
ATOM 678 C C . LYS A 1 86 ? 2.177 9.911 3.458 1.00 96.19 86 LYS A C 1
ATOM 680 O O . LYS A 1 86 ? 1.656 10.050 2.358 1.00 96.19 86 LYS A O 1
ATOM 685 N N . LEU A 1 87 ? 1.621 9.233 4.460 1.00 97.62 87 LEU A N 1
ATOM 686 C CA . LEU A 1 87 ? 0.231 8.781 4.415 1.00 97.62 87 LEU A CA 1
ATOM 687 C C . LEU A 1 87 ? -0.694 10.003 4.396 1.00 97.62 87 LEU A C 1
ATOM 689 O O . LEU A 1 87 ? -0.701 10.775 5.362 1.00 97.62 87 LEU A O 1
ATOM 693 N N . GLU A 1 88 ? -1.429 10.167 3.301 1.00 97.69 88 GLU A N 1
ATOM 694 C CA . GLU A 1 88 ? -2.365 11.269 3.074 1.00 97.69 88 GLU A CA 1
ATOM 695 C C . GLU A 1 88 ? -3.778 10.886 3.513 1.00 97.69 88 GLU A C 1
ATOM 697 O O . GLU A 1 88 ? -4.426 11.650 4.221 1.00 97.69 88 GLU A O 1
ATOM 702 N N . GLU A 1 89 ? -4.222 9.679 3.159 1.00 97.31 89 GLU A N 1
ATOM 703 C CA . GLU A 1 89 ? -5.595 9.233 3.385 1.00 97.31 89 GLU A CA 1
ATOM 704 C C . GLU A 1 89 ? -5.666 7.727 3.676 1.00 97.31 89 GLU A C 1
ATOM 706 O O . GLU A 1 89 ? -4.906 6.944 3.106 1.00 97.31 89 GLU A O 1
ATOM 711 N N . ILE A 1 90 ? -6.611 7.335 4.542 1.00 98.25 90 ILE A N 1
ATOM 712 C CA . ILE A 1 90 ? -7.121 5.961 4.655 1.00 98.25 90 ILE A CA 1
ATOM 713 C C . ILE A 1 90 ? -8.622 6.001 4.339 1.00 98.25 90 ILE A C 1
ATOM 715 O O . ILE A 1 90 ? -9.407 6.588 5.100 1.00 98.25 90 ILE A O 1
ATOM 719 N N . LYS A 1 91 ? -9.009 5.392 3.218 1.00 97.81 91 LYS A N 1
ATOM 720 C CA . LYS A 1 91 ? -10.398 5.292 2.757 1.00 97.81 91 LYS A CA 1
ATOM 721 C C . LYS A 1 91 ? -11.181 4.266 3.574 1.00 97.81 91 LYS A C 1
ATOM 723 O O . LYS A 1 91 ? -10.620 3.531 4.387 1.00 97.81 91 LYS A O 1
ATOM 728 N N . ASP A 1 92 ? -12.497 4.256 3.401 1.00 96.56 92 ASP A N 1
ATOM 729 C CA . ASP A 1 92 ? -13.386 3.362 4.154 1.00 96.56 92 ASP A CA 1
ATOM 730 C C . ASP A 1 92 ? -13.218 1.891 3.754 1.00 96.56 92 ASP A C 1
ATOM 732 O O . ASP A 1 92 ? -13.448 1.025 4.590 1.00 96.56 92 ASP A O 1
ATOM 736 N N . ASP A 1 93 ? -12.740 1.628 2.533 1.00 95.19 93 ASP A N 1
ATOM 737 C CA . ASP A 1 93 ? -12.464 0.294 1.980 1.00 95.19 93 ASP A CA 1
ATOM 738 C C . ASP A 1 93 ? -11.044 -0.226 2.282 1.00 95.19 93 ASP A C 1
ATOM 740 O O . ASP A 1 93 ? -10.593 -1.196 1.677 1.00 95.19 93 ASP A O 1
ATOM 744 N N . GLY A 1 94 ? -10.295 0.460 3.151 1.00 94.31 94 GLY A N 1
ATOM 745 C CA . GLY A 1 94 ? -8.930 0.072 3.516 1.00 94.31 94 GLY A CA 1
ATOM 746 C C . GLY A 1 94 ? -7.848 0.502 2.539 1.00 94.31 94 GLY A C 1
ATOM 747 O O . GLY A 1 94 ? -6.671 0.234 2.783 1.00 94.31 94 GLY A O 1
ATOM 748 N N . THR A 1 95 ? -8.205 1.220 1.473 1.00 98.00 95 THR A N 1
ATOM 749 C CA . THR A 1 95 ? -7.224 1.823 0.574 1.00 98.00 95 THR A CA 1
ATOM 750 C C . THR A 1 95 ? -6.489 2.968 1.273 1.00 98.00 95 THR A C 1
ATOM 752 O O . THR A 1 95 ? -7.082 3.967 1.685 1.00 98.00 95 THR A O 1
ATOM 755 N N . MET A 1 96 ? -5.170 2.851 1.366 1.00 98.38 96 MET A N 1
ATOM 756 C CA . MET A 1 96 ? -4.252 3.847 1.904 1.00 98.38 96 MET A CA 1
ATOM 757 C C . MET A 1 96 ? -3.503 4.530 0.767 1.00 98.38 96 MET A C 1
ATOM 759 O O . MET A 1 96 ? -2.887 3.870 -0.069 1.00 98.38 96 MET A O 1
ATOM 763 N N . VAL A 1 97 ? -3.520 5.862 0.759 1.00 98.38 97 VAL A N 1
ATOM 764 C CA . VAL A 1 97 ? -2.841 6.669 -0.261 1.00 98.38 97 VAL A CA 1
ATOM 765 C C . VAL A 1 97 ? -1.654 7.385 0.363 1.00 98.38 97 VAL A C 1
ATOM 767 O O . VAL A 1 97 ? -1.803 8.238 1.241 1.00 98.38 97 VAL A O 1
ATOM 770 N N . PHE A 1 98 ? -0.462 7.059 -0.120 1.00 98.44 98 PHE A N 1
ATOM 771 C CA . PHE A 1 98 ? 0.789 7.696 0.256 1.00 98.44 98 PHE A CA 1
ATOM 772 C C . PHE A 1 98 ? 1.267 8.631 -0.851 1.00 98.44 98 PHE A C 1
ATOM 774 O O . PHE A 1 98 ? 1.296 8.271 -2.026 1.00 98.44 98 PHE A O 1
ATOM 781 N N . LYS A 1 99 ? 1.704 9.828 -0.462 1.00 97.94 99 LYS A N 1
ATOM 782 C CA . LYS A 1 99 ? 2.347 10.797 -1.351 1.00 97.94 99 LYS A CA 1
ATOM 783 C C . LYS A 1 99 ? 3.861 10.697 -1.198 1.00 97.94 99 LYS A C 1
ATOM 785 O O . LYS A 1 99 ? 4.401 10.949 -0.113 1.00 97.94 99 LYS A O 1
ATOM 790 N N . VAL A 1 100 ? 4.549 10.361 -2.289 1.00 96.75 100 VAL A N 1
ATOM 791 C CA . VAL A 1 100 ? 6.009 10.197 -2.320 1.00 96.75 100 VAL A CA 1
ATOM 792 C C . VAL A 1 100 ? 6.609 11.105 -3.397 1.00 96.75 100 VAL A C 1
ATOM 794 O O . VAL A 1 100 ? 6.271 10.968 -4.570 1.00 96.75 100 VAL A O 1
ATOM 797 N N . PRO A 1 101 ? 7.496 12.053 -3.053 1.00 95.44 101 PRO A N 1
ATOM 798 C CA . PRO A 1 101 ? 8.107 12.935 -4.033 1.00 95.44 101 PRO A CA 1
ATOM 799 C C . PRO A 1 101 ? 9.083 12.171 -4.935 1.00 95.44 101 PRO A C 1
ATOM 801 O O . PRO A 1 101 ? 9.730 11.216 -4.509 1.00 95.44 101 PRO A O 1
ATOM 804 N N . SER A 1 102 ? 9.251 12.649 -6.166 1.00 93.06 102 SER A N 1
ATOM 805 C CA . SER A 1 102 ? 10.357 12.263 -7.046 1.00 93.06 102 SER A CA 1
ATOM 806 C C . SER A 1 102 ? 11.715 12.526 -6.374 1.00 93.06 102 SER A C 1
ATOM 808 O O . SER A 1 102 ? 11.858 13.477 -5.607 1.00 93.06 102 SER A O 1
ATOM 810 N N . SER A 1 103 ? 12.755 11.754 -6.720 1.00 88.25 103 SER A N 1
ATOM 811 C CA . SER A 1 103 ? 14.132 12.080 -6.289 1.00 88.25 103 SER A CA 1
ATOM 812 C C . SER A 1 103 ? 14.567 13.469 -6.769 1.00 88.25 103 SER A C 1
ATOM 814 O O . SER A 1 103 ? 15.236 14.186 -6.042 1.00 88.25 103 SER A O 1
ATOM 816 N N . GLU A 1 104 ? 14.082 13.880 -7.943 1.00 89.06 104 GLU A N 1
ATOM 817 C CA . GLU A 1 104 ? 14.318 15.202 -8.542 1.00 89.06 104 GLU A CA 1
ATOM 818 C C . GLU A 1 104 ? 13.237 16.238 -8.180 1.00 89.06 104 GLU A C 1
ATOM 820 O O . GLU A 1 104 ? 12.946 17.134 -8.971 1.00 89.06 104 GLU A O 1
ATOM 825 N N . TYR A 1 105 ? 12.572 16.111 -7.025 1.00 88.81 105 TYR A N 1
ATOM 826 C CA . TYR A 1 105 ? 11.433 16.975 -6.668 1.00 88.81 105 TYR A CA 1
ATOM 827 C C . TYR A 1 105 ? 11.749 18.476 -6.740 1.00 88.81 105 TYR A C 1
ATOM 829 O O . TYR A 1 105 ? 10.891 19.261 -7.126 1.00 88.81 105 TYR A O 1
ATOM 837 N N . HIS A 1 106 ? 12.978 18.881 -6.411 1.00 88.06 106 HIS A N 1
ATOM 838 C CA . HIS A 1 106 ? 13.403 20.281 -6.515 1.00 88.06 106 HIS A CA 1
ATOM 839 C C . HIS A 1 106 ? 13.404 20.830 -7.943 1.00 88.06 106 HIS A C 1
ATOM 841 O O . HIS A 1 106 ? 13.312 22.039 -8.114 1.00 88.06 106 HIS A O 1
ATOM 847 N N . HIS A 1 107 ? 13.500 19.956 -8.943 1.00 89.81 107 HIS A N 1
ATOM 848 C CA . HIS A 1 107 ? 13.531 20.331 -10.351 1.00 89.81 107 HIS A CA 1
ATOM 849 C C . HIS A 1 107 ? 12.178 20.140 -11.032 1.00 89.81 107 HIS A C 1
ATOM 851 O O . HIS A 1 107 ? 11.812 20.927 -11.896 1.00 89.81 107 HIS A O 1
ATOM 857 N N . ASN A 1 108 ? 11.443 19.083 -10.677 1.00 91.75 108 ASN A N 1
ATOM 858 C CA . ASN A 1 108 ? 10.236 18.696 -11.407 1.00 91.75 108 ASN A CA 1
ATOM 859 C C . ASN A 1 108 ? 8.932 18.842 -10.616 1.00 91.75 108 ASN A C 1
ATOM 861 O O . ASN A 1 108 ? 7.868 18.673 -11.205 1.00 91.75 108 ASN A O 1
ATOM 865 N N . HIS A 1 109 ? 9.002 19.103 -9.306 1.00 92.25 109 HIS A N 1
ATOM 866 C CA . HIS A 1 109 ? 7.857 19.189 -8.393 1.00 92.25 109 HIS A CA 1
ATOM 867 C C . HIS A 1 109 ? 6.895 17.986 -8.449 1.00 92.25 109 HIS A C 1
ATOM 869 O O . HIS A 1 109 ? 5.743 18.083 -8.030 1.00 92.25 109 HIS A O 1
ATOM 875 N N . LYS A 1 110 ? 7.359 16.828 -8.939 1.00 95.19 110 LYS A N 1
ATOM 876 C CA . LYS A 1 110 ? 6.527 15.634 -9.107 1.00 95.19 110 LYS A CA 1
ATOM 877 C C . LYS A 1 110 ? 6.373 14.890 -7.792 1.00 95.19 110 LYS A C 1
ATOM 879 O O . LYS A 1 110 ? 7.360 14.581 -7.117 1.00 95.19 110 LYS A O 1
ATOM 884 N N . ILE A 1 111 ? 5.132 14.550 -7.479 1.00 96.44 111 ILE A N 1
ATOM 885 C CA . ILE A 1 111 ? 4.736 13.684 -6.374 1.00 96.44 111 ILE A CA 1
ATOM 886 C C . ILE A 1 111 ? 3.972 12.520 -6.989 1.00 96.44 111 ILE A C 1
ATOM 888 O O . ILE A 1 111 ? 3.168 12.732 -7.890 1.00 96.44 111 ILE A O 1
ATOM 892 N N . TYR A 1 112 ? 4.278 11.321 -6.516 1.00 97.62 112 TYR A N 1
ATOM 893 C CA . TYR A 1 112 ? 3.703 10.071 -6.974 1.00 97.62 112 TYR A CA 1
ATOM 894 C C . TYR A 1 112 ? 2.793 9.489 -5.901 1.00 97.62 112 TYR A C 1
ATOM 896 O O . TYR A 1 112 ? 3.140 9.483 -4.709 1.00 97.62 112 TYR A O 1
ATOM 904 N N . ASP A 1 113 ? 1.669 8.955 -6.345 1.00 98.12 113 ASP A N 1
ATOM 905 C CA . ASP A 1 113 ? 0.719 8.234 -5.522 1.00 98.12 113 ASP A CA 1
ATOM 906 C C . ASP A 1 113 ? 1.175 6.788 -5.382 1.00 98.12 113 ASP A C 1
ATOM 908 O O . ASP A 1 113 ? 1.500 6.097 -6.347 1.00 98.12 113 ASP A O 1
ATOM 912 N N . ASN A 1 114 ? 1.267 6.351 -4.132 1.00 98.25 114 ASN A N 1
ATOM 913 C CA . ASN A 1 114 ? 1.595 4.989 -3.751 1.00 98.25 114 ASN A CA 1
ATOM 914 C C . ASN A 1 114 ? 0.398 4.460 -2.975 1.00 98.25 114 ASN A C 1
ATOM 916 O O . ASN A 1 114 ? 0.053 4.995 -1.923 1.00 98.25 114 ASN A O 1
ATOM 920 N N . ILE A 1 115 ? -0.257 3.453 -3.529 1.00 98.50 115 ILE A N 1
ATOM 921 C CA . ILE A 1 115 ? -1.501 2.914 -3.006 1.00 98.50 115 ILE A CA 1
ATOM 922 C C . ILE A 1 115 ? -1.200 1.560 -2.376 1.00 98.50 115 ILE A C 1
ATOM 924 O O . ILE A 1 115 ? -0.522 0.727 -2.976 1.00 98.50 115 ILE A O 1
ATOM 928 N N . VAL A 1 116 ? -1.696 1.385 -1.159 1.00 98.06 116 VAL A N 1
ATOM 929 C CA . VAL A 1 116 ? -1.662 0.145 -0.386 1.00 98.06 116 VAL A CA 1
ATOM 930 C C . VAL A 1 116 ? -3.100 -0.178 -0.016 1.00 98.06 116 VAL A C 1
ATOM 932 O O . VAL A 1 116 ? -3.756 0.660 0.595 1.00 98.06 116 VAL A O 1
ATOM 935 N N . LYS A 1 117 ? -3.605 -1.356 -0.359 1.00 97.56 117 LYS A N 1
ATOM 936 C CA . LYS A 1 117 ? -4.944 -1.809 0.032 1.00 97.56 117 LYS A CA 1
ATOM 937 C C . LYS A 1 117 ? -4.836 -3.153 0.736 1.00 97.56 117 LYS A C 1
ATOM 939 O O . LYS A 1 117 ? -4.026 -3.968 0.322 1.00 97.56 117 LYS A O 1
ATOM 944 N N . PHE A 1 118 ? -5.624 -3.355 1.788 1.00 94.69 118 PHE A N 1
ATOM 945 C CA . PHE A 1 118 ? -5.741 -4.654 2.446 1.00 94.69 118 PHE A CA 1
ATOM 946 C C . PHE A 1 118 ? -7.048 -5.325 2.045 1.00 94.69 118 PHE A C 1
ATOM 948 O O . PHE A 1 118 ? -8.107 -4.711 2.196 1.00 94.69 118 PHE A O 1
ATOM 955 N N . ASP A 1 119 ? -6.984 -6.572 1.592 1.00 91.94 119 ASP A N 1
ATOM 956 C CA . ASP A 1 119 ? -8.172 -7.287 1.110 1.00 91.94 119 ASP A CA 1
ATOM 957 C C . ASP A 1 119 ? -9.114 -7.650 2.268 1.00 91.94 119 ASP A C 1
ATOM 959 O O . ASP A 1 119 ? -10.333 -7.516 2.162 1.00 91.94 119 ASP A O 1
ATOM 963 N N . GLN A 1 120 ? -8.560 -7.973 3.439 1.00 93.25 120 GLN A N 1
ATOM 964 C CA . GLN A 1 120 ? -9.321 -8.313 4.646 1.00 93.25 120 GLN A CA 1
ATOM 965 C C . GLN A 1 120 ? -9.821 -7.094 5.439 1.00 93.25 120 GLN A C 1
ATOM 967 O O . GLN A 1 120 ? -10.290 -7.254 6.569 1.00 93.25 120 GLN A O 1
ATOM 972 N N . TRP A 1 121 ? -9.721 -5.871 4.903 1.00 95.19 121 TRP A N 1
ATOM 973 C CA . TRP A 1 121 ? -10.040 -4.650 5.650 1.00 95.19 121 TRP A CA 1
ATOM 974 C C . TRP A 1 121 ? -11.423 -4.687 6.305 1.00 95.19 121 TRP A C 1
ATOM 976 O O . TRP A 1 121 ? -11.539 -4.502 7.518 1.00 95.19 121 TRP A O 1
ATOM 986 N N . ASP A 1 122 ? -12.471 -4.950 5.523 1.00 94.56 122 ASP A N 1
ATOM 987 C CA . ASP A 1 122 ? -13.840 -4.932 6.036 1.00 94.56 122 ASP A CA 1
ATOM 988 C C . ASP A 1 122 ? -14.100 -6.049 7.047 1.00 94.56 122 ASP A C 1
ATOM 990 O O . ASP A 1 122 ? -14.758 -5.804 8.060 1.00 94.56 122 ASP A O 1
ATOM 994 N N . ALA A 1 123 ? -13.547 -7.243 6.816 1.00 92.69 123 ALA A N 1
ATOM 995 C CA . ALA A 1 123 ? -13.650 -8.361 7.750 1.00 92.69 123 ALA A CA 1
ATOM 996 C C . ALA A 1 123 ? -13.048 -7.986 9.114 1.00 92.69 123 ALA A C 1
ATOM 998 O O . ALA A 1 123 ? -13.719 -8.085 10.139 1.00 92.69 123 ALA A O 1
ATOM 999 N N . VAL A 1 124 ? -11.830 -7.439 9.120 1.00 92.31 124 VAL A N 1
ATOM 1000 C CA . VAL A 1 124 ? -11.125 -7.047 10.349 1.00 92.31 124 VAL A CA 1
ATOM 1001 C C . VAL A 1 124 ? -11.775 -5.840 11.043 1.00 92.31 124 VAL A C 1
ATOM 1003 O O . VAL A 1 124 ? -11.801 -5.749 12.275 1.00 92.31 124 VAL A O 1
ATOM 1006 N N . VAL A 1 125 ? -12.335 -4.892 10.286 1.00 93.62 125 VAL A N 1
ATOM 1007 C CA . VAL A 1 125 ? -13.085 -3.770 10.873 1.00 93.62 125 VAL A CA 1
ATOM 1008 C C . VAL A 1 125 ? -14.325 -4.267 11.613 1.00 93.62 125 VAL A C 1
ATOM 1010 O O . VAL A 1 125 ? -14.620 -3.734 12.682 1.00 93.62 125 VAL A O 1
ATOM 1013 N N . ASN A 1 126 ? -15.027 -5.265 11.077 1.00 91.75 126 ASN A N 1
ATOM 1014 C CA . ASN A 1 126 ? -16.265 -5.787 11.660 1.00 91.75 126 ASN A CA 1
ATOM 1015 C C . ASN A 1 126 ? -16.039 -6.820 12.775 1.00 91.75 126 ASN A C 1
ATOM 1017 O O . ASN A 1 126 ? -16.965 -7.091 13.536 1.00 91.75 126 ASN A O 1
ATOM 1021 N N . ASP A 1 127 ? -14.829 -7.365 12.898 1.00 89.12 127 ASP A N 1
ATOM 1022 C CA . ASP A 1 127 ? -14.478 -8.326 13.940 1.00 89.12 127 ASP A CA 1
ATOM 1023 C C . ASP A 1 127 ? -14.306 -7.647 15.312 1.00 89.12 127 ASP A C 1
ATOM 1025 O O . ASP A 1 127 ? -13.345 -6.911 15.567 1.00 89.12 127 ASP A O 1
ATOM 1029 N N . MET A 1 128 ? -15.263 -7.886 16.205 1.00 92.75 128 MET A N 1
ATOM 1030 C CA . MET A 1 128 ? -15.302 -7.302 17.545 1.00 92.75 128 MET A CA 1
ATOM 1031 C C . MET A 1 128 ? -14.546 -8.114 18.603 1.00 92.75 128 MET A C 1
ATOM 1033 O O . MET A 1 128 ? -14.401 -7.618 19.723 1.00 92.75 128 MET A O 1
ATOM 1037 N N . ASP A 1 129 ? -14.006 -9.286 18.252 1.00 92.19 129 ASP A N 1
ATOM 1038 C CA . ASP A 1 129 ? -13.193 -10.103 19.161 1.00 92.19 129 ASP A CA 1
ATOM 1039 C C . ASP A 1 129 ? -11.833 -9.443 19.440 1.00 92.19 129 ASP A C 1
ATOM 1041 O O . ASP A 1 129 ? -11.212 -9.671 20.480 1.00 92.19 129 ASP A O 1
ATOM 1045 N N . PHE A 1 130 ? -11.402 -8.553 18.541 1.00 89.12 130 PHE A N 1
ATOM 1046 C CA . PHE A 1 130 ? -10.177 -7.771 18.662 1.00 89.12 130 PHE A CA 1
ATOM 1047 C C . PHE A 1 130 ? -10.469 -6.290 18.874 1.00 89.12 130 PHE A C 1
ATOM 1049 O O . PHE A 1 130 ? -11.326 -5.687 18.215 1.00 89.12 130 PHE A O 1
ATOM 1056 N N . ASN A 1 131 ? -9.681 -5.630 19.725 1.00 94.81 131 ASN A N 1
ATOM 1057 C CA . ASN A 1 131 ? -9.716 -4.171 19.788 1.00 94.81 131 ASN A CA 1
ATOM 1058 C C . ASN A 1 131 ? -9.072 -3.543 18.534 1.00 94.81 131 ASN A C 1
ATOM 1060 O O . ASN A 1 131 ? -8.341 -4.185 17.783 1.00 94.81 131 ASN A O 1
ATOM 1064 N N . ALA A 1 132 ? -9.301 -2.246 18.309 1.00 96.50 132 ALA A N 1
ATOM 1065 C CA . ALA A 1 132 ? -8.846 -1.576 17.087 1.00 96.50 132 ALA A CA 1
ATOM 1066 C C . ALA A 1 132 ? -7.315 -1.612 16.866 1.00 96.50 132 ALA A C 1
ATOM 1068 O O . ALA A 1 132 ? -6.866 -1.574 15.722 1.00 96.50 132 ALA A O 1
ATOM 1069 N N . ASN A 1 133 ? -6.502 -1.685 17.929 1.00 94.25 133 ASN A N 1
ATOM 1070 C CA . ASN A 1 133 ? -5.045 -1.801 17.791 1.00 94.25 133 ASN A CA 1
ATOM 1071 C C . ASN A 1 133 ? -4.618 -3.219 17.396 1.00 94.25 133 ASN A C 1
ATOM 1073 O O . ASN A 1 133 ? -3.687 -3.374 16.609 1.00 94.25 133 ASN A O 1
ATOM 1077 N N . GLU A 1 134 ? -5.271 -4.244 17.941 1.00 91.38 134 GLU A N 1
ATOM 1078 C CA . GLU A 1 134 ? -5.054 -5.645 17.559 1.00 91.38 134 GLU A CA 1
ATOM 1079 C C . GLU A 1 134 ? -5.478 -5.886 16.115 1.00 91.38 134 GLU A C 1
ATOM 1081 O O . GLU A 1 134 ? -4.675 -6.372 15.325 1.00 91.38 134 GLU A O 1
ATOM 1086 N N . ALA A 1 135 ? -6.667 -5.415 15.741 1.00 91.44 135 ALA A N 1
ATOM 1087 C CA . ALA A 1 135 ? -7.173 -5.434 14.374 1.00 91.44 135 ALA A CA 1
ATOM 1088 C C . ALA A 1 135 ? -6.179 -4.788 13.384 1.00 91.44 135 ALA A C 1
ATOM 1090 O O . ALA A 1 135 ? -5.810 -5.376 12.368 1.00 91.44 135 ALA A O 1
ATOM 1091 N N . ALA A 1 136 ? -5.644 -3.607 13.720 1.00 93.38 136 ALA A N 1
ATOM 1092 C CA . ALA A 1 136 ? -4.625 -2.944 12.904 1.00 93.38 136 ALA A CA 1
ATOM 1093 C C . ALA A 1 136 ? -3.317 -3.751 12.782 1.00 93.38 136 ALA A C 1
ATOM 1095 O O . ALA A 1 136 ? -2.677 -3.726 11.730 1.00 93.38 136 ALA A O 1
ATOM 1096 N N . ARG A 1 137 ? -2.899 -4.462 13.840 1.00 90.38 137 ARG A N 1
ATOM 1097 C CA . ARG A 1 137 ? -1.721 -5.349 13.802 1.00 90.38 137 ARG A CA 1
ATOM 1098 C C . ARG A 1 137 ? -1.964 -6.570 12.927 1.00 90.38 137 ARG A C 1
ATOM 1100 O O . ARG A 1 137 ? -1.059 -6.936 12.186 1.00 90.38 137 ARG A O 1
ATOM 1107 N N . ILE A 1 138 ? -3.148 -7.174 13.013 1.00 88.69 138 ILE A N 1
ATOM 1108 C CA . ILE A 1 138 ? -3.531 -8.324 12.188 1.00 88.69 138 ILE A CA 1
ATOM 1109 C C . ILE A 1 138 ? -3.422 -7.944 10.710 1.00 88.69 138 ILE A C 1
ATOM 1111 O O . ILE A 1 138 ? -2.671 -8.590 9.986 1.00 88.69 138 ILE A O 1
ATOM 1115 N N . LEU A 1 139 ? -4.038 -6.829 10.298 1.00 87.94 139 LEU A N 1
ATOM 1116 C CA . LEU A 1 139 ? -3.936 -6.335 8.917 1.00 87.94 139 LEU A CA 1
ATOM 1117 C C . LEU A 1 139 ? -2.482 -6.132 8.482 1.00 87.94 139 LEU A C 1
ATOM 1119 O O . LEU A 1 139 ? -2.064 -6.640 7.452 1.00 87.94 139 LEU A O 1
ATOM 1123 N N . LEU A 1 140 ? -1.681 -5.430 9.285 1.00 87.19 140 LEU A N 1
ATOM 1124 C CA . LEU A 1 140 ? -0.311 -5.090 8.905 1.00 87.19 140 LEU A CA 1
ATOM 1125 C C . LEU A 1 140 ? 0.613 -6.313 8.759 1.00 87.19 140 LEU A C 1
ATOM 1127 O O . LEU A 1 140 ? 1.553 -6.282 7.964 1.00 87.19 140 LEU A O 1
ATOM 1131 N N . TRP A 1 141 ? 0.406 -7.352 9.569 1.00 84.88 141 TRP A N 1
ATOM 1132 C CA . TRP A 1 141 ? 1.358 -8.459 9.691 1.00 84.88 141 TRP A CA 1
ATOM 1133 C C . TRP A 1 141 ? 0.910 -9.773 9.071 1.00 84.88 141 TRP A C 1
ATOM 1135 O O . TRP A 1 141 ? 1.777 -10.627 8.866 1.00 84.88 141 TRP A O 1
ATOM 1145 N N . ALA A 1 142 ? -0.389 -9.925 8.832 1.00 84.62 142 ALA A N 1
ATOM 1146 C CA . ALA A 1 142 ? -1.009 -11.130 8.297 1.00 84.62 142 ALA A CA 1
ATOM 1147 C C . ALA A 1 142 ? -2.051 -10.837 7.207 1.00 84.62 142 ALA A C 1
ATOM 1149 O O . ALA A 1 142 ? -2.561 -11.778 6.620 1.00 84.62 142 ALA A O 1
ATOM 1150 N N . GLY A 1 143 ? -2.388 -9.568 6.953 1.00 83.62 143 GLY A N 1
ATOM 1151 C CA . GLY A 1 143 ? -3.296 -9.203 5.873 1.00 83.62 143 GLY A CA 1
ATOM 1152 C C . GLY A 1 143 ? -2.607 -9.235 4.514 1.00 83.62 143 GLY A C 1
ATOM 1153 O O . GLY A 1 143 ? -1.435 -8.848 4.386 1.00 83.62 143 GLY A O 1
ATOM 1154 N N . ASP A 1 144 ? -3.377 -9.636 3.511 1.00 91.38 144 ASP A N 1
ATOM 1155 C CA . ASP A 1 144 ? -2.973 -9.567 2.117 1.00 91.38 144 ASP A CA 1
ATOM 1156 C C . ASP A 1 144 ? -3.016 -8.134 1.635 1.00 91.38 144 ASP A C 1
ATOM 1158 O O . ASP A 1 144 ? -3.880 -7.340 2.029 1.00 91.38 144 ASP A O 1
ATOM 1162 N N . ILE A 1 145 ? -2.041 -7.793 0.802 1.00 93.69 145 ILE A N 1
ATOM 1163 C CA . ILE A 1 145 ? -1.809 -6.429 0.368 1.00 93.69 145 ILE A CA 1
ATOM 1164 C C . ILE A 1 145 ? -1.839 -6.331 -1.151 1.00 93.69 145 ILE A C 1
ATOM 1166 O O . ILE A 1 145 ? -1.119 -7.029 -1.859 1.00 93.69 145 ILE A O 1
ATOM 1170 N N . ARG A 1 146 ? -2.605 -5.360 -1.643 1.00 96.31 146 ARG A N 1
ATOM 1171 C CA . ARG A 1 146 ? -2.567 -4.916 -3.032 1.00 96.31 146 ARG A CA 1
ATOM 1172 C C . ARG A 1 146 ? -1.828 -3.594 -3.149 1.00 96.31 146 ARG A C 1
ATOM 1174 O O . ARG A 1 146 ? -1.983 -2.699 -2.311 1.00 96.31 146 ARG A O 1
ATOM 1181 N N . LEU A 1 147 ? -1.015 -3.459 -4.191 1.00 97.25 147 LEU A N 1
ATOM 1182 C CA . LEU A 1 147 ? -0.096 -2.346 -4.388 1.00 97.25 147 LEU A CA 1
ATOM 1183 C C . LEU A 1 147 ? -0.289 -1.666 -5.741 1.00 97.25 147 LEU A C 1
ATOM 1185 O O . LEU A 1 147 ? -0.557 -2.291 -6.765 1.00 97.25 147 LEU A O 1
ATOM 1189 N N . HIS A 1 148 ? -0.057 -0.356 -5.758 1.00 98.00 148 HIS A N 1
ATOM 1190 C CA . HIS A 1 148 ? 0.086 0.405 -6.993 1.00 98.00 148 HIS A CA 1
ATOM 1191 C C . HIS A 1 148 ? 0.980 1.628 -6.795 1.00 98.00 148 HIS A C 1
ATOM 1193 O O . HIS A 1 148 ? 1.004 2.236 -5.724 1.00 98.00 148 HIS A O 1
ATOM 1199 N N . CYS A 1 149 ? 1.699 2.024 -7.844 1.00 97.94 149 CYS A N 1
ATOM 1200 C CA . CYS A 1 149 ? 2.350 3.325 -7.899 1.00 97.94 149 CYS A CA 1
ATOM 1201 C C . CYS A 1 149 ? 2.225 3.946 -9.286 1.00 97.94 149 CYS A C 1
ATOM 1203 O O . CYS A 1 149 ? 2.555 3.313 -10.284 1.00 97.94 149 CYS A O 1
ATOM 1205 N N . ASP A 1 150 ? 1.846 5.218 -9.342 1.00 97.50 150 ASP A N 1
ATOM 1206 C CA . ASP A 1 150 ? 1.672 5.966 -10.594 1.00 97.50 150 ASP A CA 1
ATOM 1207 C C . ASP A 1 150 ? 3.000 6.439 -11.227 1.00 97.50 150 ASP A C 1
ATOM 1209 O O . ASP A 1 150 ? 3.019 7.114 -12.261 1.00 97.50 150 ASP A O 1
ATOM 1213 N N . CYS A 1 151 ? 4.148 6.106 -10.626 1.00 96.12 151 CYS A N 1
ATOM 1214 C CA . CYS A 1 151 ? 5.429 6.536 -11.164 1.00 96.12 151 CYS A CA 1
ATOM 1215 C C . CYS A 1 151 ? 5.771 5.774 -12.460 1.00 96.12 151 CYS A C 1
ATOM 1217 O O . CYS A 1 151 ? 5.594 4.555 -12.529 1.00 96.12 151 CYS A O 1
ATOM 1219 N N . PRO A 1 152 ? 6.400 6.421 -13.462 1.00 95.12 152 PRO A N 1
ATOM 1220 C CA . PRO A 1 152 ? 6.739 5.761 -14.727 1.00 95.12 152 PRO A CA 1
ATOM 1221 C C . PRO A 1 152 ? 7.601 4.506 -14.555 1.00 95.12 152 PRO A C 1
ATOM 1223 O O . PRO A 1 152 ? 7.520 3.567 -15.337 1.00 95.12 152 PRO A O 1
ATOM 1226 N N . SER A 1 153 ? 8.438 4.472 -13.514 1.00 93.12 153 SER A N 1
ATOM 1227 C CA . SER A 1 153 ? 9.269 3.306 -13.230 1.00 93.12 153 SER A CA 1
ATOM 1228 C C . SER A 1 153 ? 8.448 2.070 -12.874 1.00 93.12 153 SER A C 1
ATOM 1230 O O . SER A 1 153 ? 8.941 0.980 -13.135 1.00 93.12 153 SER A O 1
ATOM 1232 N N . PHE A 1 154 ? 7.279 2.225 -12.244 1.00 96.19 154 PHE A N 1
ATOM 1233 C CA . PHE A 1 154 ? 6.418 1.111 -11.850 1.00 96.19 154 PHE A CA 1
ATOM 1234 C C . PHE A 1 154 ? 5.947 0.331 -13.079 1.00 96.19 154 PHE A C 1
ATOM 1236 O O . PHE A 1 154 ? 6.137 -0.879 -13.151 1.00 96.19 154 PHE A O 1
ATOM 1243 N N . LEU A 1 155 ? 5.480 1.059 -14.092 1.00 95.25 155 LEU A N 1
ATOM 1244 C CA . LEU A 1 155 ? 5.078 0.502 -15.377 1.00 95.25 155 LEU A CA 1
ATOM 1245 C C . LEU A 1 155 ? 6.284 0.042 -16.213 1.00 95.25 155 LEU A C 1
ATOM 1247 O O . LEU A 1 155 ? 6.421 -1.130 -16.543 1.00 95.25 155 LEU A O 1
ATOM 1251 N N . TYR A 1 156 ? 7.211 0.950 -16.537 1.00 93.38 156 TYR A N 1
ATOM 1252 C CA . TYR A 1 156 ? 8.218 0.687 -17.573 1.00 93.38 156 TYR A CA 1
ATOM 1253 C C . TYR A 1 156 ? 9.342 -0.269 -17.157 1.00 93.38 156 TYR A C 1
ATOM 1255 O O . TYR A 1 156 ? 9.987 -0.843 -18.032 1.00 93.38 156 TYR A O 1
ATOM 1263 N N . HIS A 1 157 ? 9.610 -0.443 -15.858 1.00 93.00 157 HIS A N 1
ATOM 1264 C CA . HIS A 1 157 ? 10.533 -1.485 -15.378 1.00 93.00 157 HIS A CA 1
ATOM 1265 C C . HIS A 1 157 ? 9.806 -2.780 -14.985 1.00 93.00 157 HIS A C 1
ATOM 1267 O O . HIS A 1 157 ? 10.445 -3.688 -14.458 1.00 93.00 157 HIS A O 1
ATOM 1273 N N . GLY A 1 158 ? 8.499 -2.874 -15.255 1.00 93.00 158 GLY A N 1
ATOM 1274 C CA . GLY A 1 158 ? 7.733 -4.111 -15.131 1.00 93.00 158 GLY A CA 1
ATOM 1275 C C . GLY A 1 158 ? 7.223 -4.457 -13.747 1.00 93.00 158 GLY A C 1
ATOM 1276 O O . GLY A 1 158 ? 6.669 -5.531 -13.588 1.00 93.00 158 GLY A O 1
ATOM 1277 N N . TYR A 1 159 ? 7.373 -3.584 -12.751 1.00 95.12 159 TYR A N 1
ATOM 1278 C CA . TYR A 1 159 ? 6.879 -3.877 -11.403 1.00 95.12 159 TYR A CA 1
ATOM 1279 C C . TYR A 1 159 ? 5.354 -4.047 -11.370 1.00 95.12 159 TYR A C 1
ATOM 1281 O O . TYR A 1 159 ? 4.866 -4.860 -10.601 1.00 95.12 159 TYR A O 1
ATOM 1289 N N . ALA A 1 160 ? 4.610 -3.331 -12.222 1.00 96.25 160 ALA A N 1
ATOM 1290 C CA . ALA A 1 160 ? 3.166 -3.534 -12.368 1.00 96.25 160 ALA A CA 1
ATOM 1291 C C . ALA A 1 160 ? 2.828 -4.972 -12.807 1.00 96.25 160 ALA A C 1
ATOM 1293 O O . ALA A 1 160 ? 2.002 -5.623 -12.176 1.00 96.25 160 ALA A O 1
ATOM 1294 N N . TYR A 1 161 ? 3.531 -5.486 -13.822 1.00 95.44 161 TYR A N 1
ATOM 1295 C CA . TYR A 1 161 ? 3.386 -6.869 -14.282 1.00 95.44 161 TYR A CA 1
ATOM 1296 C C . TYR A 1 161 ? 3.775 -7.872 -13.196 1.00 95.44 161 TYR A C 1
ATOM 1298 O O . TYR A 1 161 ? 3.022 -8.790 -12.902 1.00 95.44 161 TYR A O 1
ATOM 1306 N N . LEU A 1 162 ? 4.917 -7.663 -12.538 1.00 93.00 162 LEU A N 1
ATOM 1307 C CA . LEU A 1 162 ? 5.412 -8.589 -11.516 1.00 93.00 162 LEU A CA 1
ATOM 1308 C C . LEU A 1 162 ? 4.466 -8.692 -10.317 1.00 93.00 162 LEU A C 1
ATOM 1310 O O . LEU A 1 162 ? 4.256 -9.778 -9.799 1.00 93.00 162 LEU A O 1
ATOM 1314 N N . ILE A 1 163 ? 3.859 -7.578 -9.909 1.00 94.19 163 ILE A N 1
ATOM 1315 C CA . ILE A 1 163 ? 2.842 -7.567 -8.855 1.00 94.19 163 ILE A CA 1
ATOM 1316 C C . ILE A 1 163 ? 1.526 -8.211 -9.327 1.00 94.19 163 ILE A C 1
ATOM 1318 O O . ILE A 1 163 ? 0.867 -8.863 -8.524 1.00 94.19 163 ILE A O 1
ATOM 1322 N N . THR A 1 164 ? 1.171 -8.087 -10.612 1.00 93.94 164 THR A N 1
ATOM 1323 C CA . THR A 1 164 ? -0.003 -8.766 -11.200 1.00 93.94 164 THR A CA 1
ATOM 1324 C C . THR A 1 164 ? 0.176 -10.283 -11.186 1.00 93.94 164 THR A C 1
ATOM 1326 O O . THR A 1 164 ? -0.714 -11.017 -10.775 1.00 93.94 164 THR A O 1
ATOM 1329 N N . VAL A 1 165 ? 1.367 -10.768 -11.548 1.00 91.25 165 VAL A N 1
ATOM 1330 C CA . VAL A 1 165 ? 1.717 -12.199 -11.476 1.00 91.25 165 VAL A CA 1
ATOM 1331 C C . VAL A 1 165 ? 1.635 -12.742 -10.040 1.00 91.25 165 VAL A C 1
ATOM 1333 O O . VAL A 1 165 ? 1.432 -13.936 -9.850 1.00 91.25 165 VAL A O 1
ATOM 1336 N N . MET A 1 166 ? 1.766 -11.878 -9.031 1.00 87.25 166 MET A N 1
ATOM 1337 C CA . MET A 1 166 ? 1.624 -12.229 -7.614 1.00 87.25 166 MET A CA 1
ATOM 1338 C C . MET A 1 166 ? 0.195 -12.094 -7.062 1.00 87.25 166 MET A C 1
ATOM 1340 O O . MET A 1 166 ? 0.014 -12.280 -5.862 1.00 87.25 166 MET A O 1
ATOM 1344 N N . ASP A 1 167 ? -0.792 -11.709 -7.881 1.00 91.75 167 ASP A N 1
ATOM 1345 C CA . ASP A 1 167 ? -2.148 -11.332 -7.431 1.00 91.75 167 ASP A CA 1
ATOM 1346 C C . ASP A 1 167 ? -2.140 -10.273 -6.308 1.00 91.75 167 ASP A C 1
ATOM 1348 O O . ASP A 1 167 ? -2.967 -10.244 -5.399 1.00 91.75 167 ASP A O 1
ATOM 1352 N N . ALA A 1 168 ? -1.162 -9.370 -6.362 1.00 94.19 168 ALA A N 1
ATOM 1353 C CA . ALA A 1 168 ? -1.003 -8.279 -5.408 1.00 94.19 168 ALA A CA 1
ATOM 1354 C C . ALA A 1 168 ? -1.269 -6.917 -6.067 1.00 94.19 168 ALA A C 1
ATOM 1356 O O . ALA A 1 168 ? -0.856 -5.873 -5.553 1.00 94.19 168 ALA A O 1
ATOM 1357 N N . ASP A 1 169 ? -1.907 -6.881 -7.237 1.00 95.06 169 ASP A N 1
ATOM 1358 C CA . ASP A 1 169 ? -2.143 -5.652 -7.986 1.00 95.06 169 ASP A CA 1
ATOM 1359 C C . ASP A 1 169 ? -3.486 -4.994 -7.634 1.00 95.06 169 ASP A C 1
ATOM 1361 O O . ASP A 1 169 ? -4.460 -5.628 -7.226 1.00 95.06 169 ASP A O 1
ATOM 1365 N N . ILE A 1 170 ? -3.518 -3.667 -7.771 1.00 96.19 170 ILE A N 1
ATOM 1366 C CA . ILE A 1 170 ? -4.761 -2.871 -7.773 1.00 96.19 170 ILE A CA 1
ATOM 1367 C C . ILE A 1 170 ? -5.215 -2.586 -9.211 1.00 96.19 170 ILE A C 1
ATOM 1369 O O . ILE A 1 170 ? -6.398 -2.371 -9.469 1.00 96.19 170 ILE A O 1
ATOM 1373 N N . VAL A 1 171 ? -4.253 -2.506 -10.132 1.00 94.88 171 VAL A N 1
ATOM 1374 C CA . VAL A 1 171 ? -4.473 -2.253 -11.555 1.00 94.88 171 VAL A CA 1
ATOM 1375 C C . VAL A 1 171 ? -3.644 -3.292 -12.312 1.00 94.88 171 VAL A C 1
ATOM 1377 O O . VAL A 1 171 ? -2.416 -3.133 -12.329 1.00 94.88 171 VAL A O 1
ATOM 1380 N N . PRO A 1 172 ? -4.288 -4.305 -12.921 1.00 94.88 172 PRO A N 1
ATOM 1381 C CA . PRO A 1 172 ? -3.583 -5.383 -13.601 1.00 94.88 172 PRO A CA 1
ATOM 1382 C C . PRO A 1 172 ? -2.750 -4.878 -14.779 1.00 94.88 172 PRO A C 1
ATOM 1384 O O . PRO A 1 172 ? -3.138 -3.942 -15.487 1.00 94.88 172 PRO A O 1
ATOM 1387 N N . GLU A 1 173 ? -1.608 -5.518 -15.009 1.00 95.56 173 GLU A N 1
ATOM 1388 C CA . GLU A 1 173 ? -0.740 -5.283 -16.159 1.00 95.56 173 GLU A CA 1
ATOM 1389 C C . GLU A 1 173 ? -0.227 -6.613 -16.716 1.00 95.56 173 GLU A C 1
ATOM 1391 O O . GLU A 1 173 ? 0.669 -7.227 -16.147 1.00 95.56 173 GLU A O 1
ATOM 1396 N N . ASP A 1 174 ? -0.738 -7.021 -17.875 1.00 95.88 174 ASP A N 1
ATOM 1397 C CA . ASP A 1 174 ? -0.416 -8.324 -18.472 1.00 95.88 174 ASP A CA 1
ATOM 1398 C C . ASP A 1 174 ? 0.838 -8.295 -19.365 1.00 95.88 174 ASP A C 1
ATOM 1400 O O . ASP A 1 174 ? 1.244 -9.318 -19.921 1.00 95.88 174 ASP A O 1
ATOM 1404 N N . ARG A 1 175 ? 1.461 -7.123 -19.573 1.00 94.69 175 ARG A N 1
ATOM 1405 C CA . ARG A 1 175 ? 2.606 -6.982 -20.487 1.00 94.69 175 ARG A CA 1
ATOM 1406 C C . ARG A 1 175 ? 3.936 -7.201 -19.752 1.00 94.69 175 ARG A C 1
ATOM 1408 O O . ARG A 1 175 ? 4.363 -6.320 -19.000 1.00 94.69 175 ARG A O 1
ATOM 1415 N N . PRO A 1 176 ? 4.679 -8.286 -20.046 1.00 92.88 176 PRO A N 1
ATOM 1416 C CA . PRO A 1 176 ? 5.970 -8.531 -19.415 1.00 92.88 176 PRO A CA 1
ATOM 1417 C C . PRO A 1 176 ? 7.035 -7.506 -19.853 1.00 92.88 176 PRO A C 1
ATOM 1419 O O . PRO A 1 176 ? 7.068 -7.075 -21.017 1.00 92.88 176 PRO A O 1
ATOM 1422 N N . PRO A 1 177 ? 7.967 -7.122 -18.963 1.00 91.12 177 PRO A N 1
ATOM 1423 C CA . PRO A 1 177 ? 8.963 -6.080 -19.214 1.00 91.12 177 PRO A CA 1
ATOM 1424 C C . PRO A 1 177 ? 10.166 -6.550 -20.049 1.00 91.12 177 PRO A C 1
ATOM 1426 O O . PRO A 1 177 ? 11.304 -6.575 -19.586 1.00 91.12 177 PRO A O 1
ATOM 1429 N N . LYS A 1 178 ? 9.960 -6.817 -21.339 1.00 91.75 178 LYS A N 1
ATOM 1430 C CA . LYS A 1 178 ? 10.990 -7.401 -22.226 1.00 91.75 178 LYS A CA 1
ATOM 1431 C C . LYS A 1 178 ? 12.236 -6.537 -22.489 1.00 91.75 178 LYS A C 1
ATOM 1433 O O . LYS A 1 178 ? 13.236 -7.058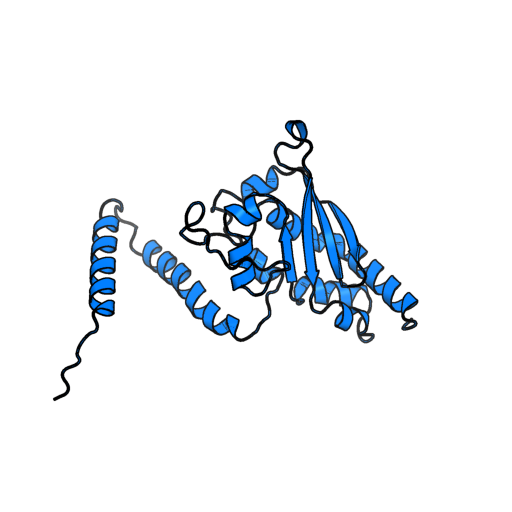 -22.961 1.00 91.75 178 LYS A O 1
ATOM 1438 N N . ILE A 1 179 ? 12.191 -5.223 -22.237 1.00 91.25 179 ILE A N 1
ATOM 1439 C CA . ILE A 1 179 ? 13.292 -4.298 -22.590 1.00 91.25 179 ILE A CA 1
ATOM 1440 C C . ILE A 1 179 ? 14.096 -3.872 -21.361 1.00 91.25 179 ILE A C 1
ATOM 1442 O O . ILE A 1 179 ? 15.309 -4.047 -21.309 1.00 91.25 179 ILE A O 1
ATOM 1446 N N . ARG A 1 180 ? 13.437 -3.258 -20.372 1.00 87.88 180 ARG A N 1
ATOM 1447 C CA . ARG A 1 180 ? 14.121 -2.630 -19.228 1.00 87.88 180 ARG A CA 1
ATOM 1448 C C . ARG A 1 180 ? 14.327 -3.573 -18.043 1.00 87.88 180 ARG A C 1
ATOM 1450 O O . ARG A 1 180 ? 15.116 -3.251 -17.158 1.00 87.88 180 ARG A O 1
ATOM 1457 N N . ASN A 1 181 ? 13.606 -4.691 -18.010 1.00 91.00 181 ASN A N 1
ATOM 1458 C CA . ASN A 1 181 ? 13.732 -5.724 -16.988 1.00 91.00 181 ASN A CA 1
ATOM 1459 C C . ASN A 1 181 ? 13.450 -7.125 -17.575 1.00 91.00 181 ASN A C 1
ATOM 1461 O O . ASN A 1 181 ? 12.573 -7.821 -17.078 1.00 91.00 181 ASN A O 1
ATOM 1465 N N . PRO A 1 182 ? 14.172 -7.561 -18.628 1.00 90.44 182 PRO A N 1
ATOM 1466 C CA . PRO A 1 182 ? 13.888 -8.829 -19.316 1.00 90.44 182 PRO A CA 1
ATOM 1467 C C . PRO A 1 182 ? 14.049 -10.068 -18.429 1.00 90.44 182 PRO A C 1
ATOM 1469 O O . PRO A 1 182 ? 13.585 -11.139 -18.791 1.00 90.44 182 PRO A O 1
ATOM 1472 N N . LYS A 1 183 ? 14.743 -9.925 -17.294 1.00 87.81 183 LYS A N 1
ATOM 1473 C CA . LYS A 1 183 ? 14.946 -10.978 -16.293 1.00 87.81 183 LYS A CA 1
ATOM 1474 C C . LYS A 1 183 ? 13.965 -10.881 -15.122 1.00 87.81 183 LYS A C 1
ATOM 1476 O O . LYS A 1 183 ? 14.190 -11.548 -14.121 1.00 87.81 183 LYS A O 1
ATOM 1481 N N . GLU A 1 184 ? 12.964 -10.001 -15.209 1.00 87.44 184 GLU A N 1
ATOM 1482 C CA . GLU A 1 184 ? 11.855 -9.935 -14.249 1.00 87.44 184 GLU A CA 1
ATOM 1483 C C . GLU A 1 184 ? 12.316 -9.779 -12.787 1.00 87.44 184 GLU A C 1
ATOM 1485 O O . GLU A 1 184 ? 11.770 -10.348 -11.849 1.00 87.44 184 GLU A O 1
ATOM 1490 N N . ARG A 1 185 ? 13.369 -8.978 -12.579 1.00 85.06 185 ARG A N 1
ATOM 1491 C CA . ARG A 1 185 ? 13.999 -8.785 -11.270 1.00 85.06 185 ARG A CA 1
ATOM 1492 C C . ARG A 1 185 ? 13.313 -7.705 -10.446 1.00 85.06 185 ARG A C 1
ATOM 1494 O O . ARG A 1 185 ? 13.015 -6.629 -10.961 1.00 85.06 185 ARG A O 1
ATOM 1501 N N . GLY A 1 186 ? 13.230 -7.949 -9.138 1.00 84.12 186 GLY A N 1
ATOM 1502 C CA . GLY A 1 186 ? 12.744 -7.005 -8.132 1.00 84.12 186 GLY A CA 1
ATOM 1503 C C . GLY A 1 186 ? 11.246 -6.729 -8.243 1.00 84.12 186 GLY A C 1
ATOM 1504 O O . GLY A 1 186 ? 10.696 -6.669 -9.329 1.00 84.12 186 GLY A O 1
ATOM 1505 N N . ILE A 1 187 ? 10.580 -6.514 -7.110 1.00 87.62 187 ILE A N 1
ATOM 1506 C CA . ILE A 1 187 ? 9.111 -6.558 -7.084 1.00 87.62 187 ILE A CA 1
ATOM 1507 C C . ILE A 1 187 ? 8.425 -5.189 -6.985 1.00 87.62 187 ILE A C 1
ATOM 1509 O O . ILE A 1 187 ? 7.267 -5.027 -7.348 1.00 87.62 187 ILE A O 1
ATOM 1513 N N . VAL A 1 188 ? 9.151 -4.156 -6.555 1.00 91.12 188 VAL A N 1
ATOM 1514 C CA . VAL A 1 188 ? 8.610 -2.802 -6.369 1.00 91.12 188 VAL A CA 1
ATOM 1515 C C . VAL A 1 188 ? 9.582 -1.724 -6.837 1.00 91.12 188 VAL A C 1
ATOM 1517 O O . VAL A 1 188 ? 10.805 -1.858 -6.760 1.00 91.12 188 VAL A O 1
ATOM 1520 N N . CYS A 1 189 ? 9.034 -0.580 -7.252 1.00 93.88 189 CYS A N 1
ATOM 1521 C CA . CYS A 1 189 ? 9.833 0.617 -7.503 1.00 93.88 189 CYS A CA 1
ATOM 1522 C C . CYS A 1 189 ? 10.343 1.246 -6.188 1.00 93.88 189 CYS A C 1
ATOM 1524 O O . CYS A 1 189 ? 9.817 0.979 -5.107 1.00 93.88 189 CYS A O 1
ATOM 1526 N N . LYS A 1 190 ? 11.319 2.164 -6.265 1.00 92.19 190 LYS A N 1
ATOM 1527 C CA . LYS A 1 190 ? 11.835 2.887 -5.083 1.00 92.19 190 LYS A CA 1
ATOM 1528 C C . LYS A 1 190 ? 10.763 3.577 -4.230 1.00 92.19 190 LYS A C 1
ATOM 1530 O O . LYS A 1 190 ? 10.949 3.671 -3.021 1.00 92.19 190 LYS A O 1
ATOM 1535 N N . HIS A 1 191 ? 9.680 4.078 -4.833 1.00 95.56 191 HIS A N 1
ATOM 1536 C CA . HIS A 1 191 ? 8.631 4.790 -4.095 1.00 95.56 191 HIS A CA 1
ATOM 1537 C C . HIS A 1 191 ? 7.792 3.818 -3.257 1.00 95.56 191 HIS A C 1
ATOM 1539 O O . HIS A 1 191 ? 7.571 4.078 -2.073 1.00 95.56 191 HIS A O 1
ATOM 1545 N N . LEU A 1 192 ? 7.420 2.667 -3.832 1.00 95.06 192 LEU A N 1
ATOM 1546 C CA . LEU A 1 192 ? 6.734 1.603 -3.099 1.00 95.06 192 LEU A CA 1
ATOM 1547 C C . LEU A 1 192 ? 7.646 0.987 -2.045 1.00 95.06 192 LEU A C 1
ATOM 1549 O O . LEU A 1 192 ? 7.209 0.808 -0.920 1.00 95.06 192 LEU A O 1
ATOM 1553 N N . ASN A 1 193 ? 8.928 0.769 -2.347 1.00 93.06 193 ASN A N 1
ATOM 1554 C CA . ASN A 1 193 ? 9.894 0.288 -1.359 1.00 93.06 193 ASN A CA 1
ATOM 1555 C C . ASN A 1 193 ? 9.948 1.209 -0.125 1.00 93.06 193 ASN A C 1
ATOM 1557 O O . ASN A 1 193 ? 9.819 0.743 1.003 1.00 93.06 193 ASN A O 1
ATOM 1561 N N . LEU A 1 194 ? 10.053 2.531 -0.323 1.00 93.38 194 LEU A N 1
ATOM 1562 C CA . LEU A 1 194 ? 9.990 3.476 0.797 1.00 93.38 194 LEU A CA 1
ATOM 1563 C C . LEU A 1 194 ? 8.628 3.437 1.507 1.00 93.38 194 LEU A C 1
ATOM 1565 O O . LEU A 1 194 ? 8.576 3.495 2.732 1.00 93.38 194 LEU A O 1
ATOM 1569 N N . THR A 1 195 ? 7.530 3.358 0.755 1.00 95.50 195 THR A N 1
ATOM 1570 C CA . THR A 1 195 ? 6.173 3.302 1.319 1.00 95.50 195 THR A CA 1
ATOM 1571 C C . THR A 1 195 ? 5.990 2.085 2.219 1.00 95.50 195 THR A C 1
ATOM 1573 O O . THR A 1 195 ? 5.532 2.231 3.349 1.00 95.50 195 THR A O 1
ATOM 1576 N N . LEU A 1 196 ? 6.433 0.913 1.769 1.00 92.69 196 LEU A N 1
ATOM 1577 C CA . LEU A 1 196 ? 6.410 -0.324 2.539 1.00 92.69 196 LEU A CA 1
ATOM 1578 C C . LEU A 1 196 ? 7.254 -0.192 3.814 1.00 92.69 196 LEU A C 1
ATOM 1580 O O . LEU A 1 196 ? 6.770 -0.513 4.891 1.00 92.69 196 LEU A O 1
ATOM 1584 N N . GLN A 1 197 ? 8.451 0.400 3.742 1.00 90.62 197 GLN A N 1
ATOM 1585 C CA . GLN A 1 197 ? 9.275 0.644 4.937 1.00 90.62 197 GLN A CA 1
ATOM 1586 C C . GLN A 1 197 ? 8.583 1.527 5.986 1.00 90.62 197 GLN A C 1
ATOM 1588 O O . GLN A 1 197 ? 8.797 1.325 7.181 1.00 90.62 197 GLN A O 1
ATOM 1593 N N . VAL A 1 198 ? 7.774 2.511 5.569 1.00 93.62 198 VAL A N 1
ATOM 1594 C CA . VAL A 1 198 ? 7.089 3.415 6.508 1.00 93.62 198 VAL A CA 1
ATOM 1595 C C . VAL A 1 198 ? 5.696 2.950 6.926 1.00 93.62 198 VAL A C 1
ATOM 1597 O O . VAL A 1 198 ? 5.141 3.488 7.888 1.00 93.62 198 VAL A O 1
ATOM 1600 N N . LEU A 1 199 ? 5.114 1.976 6.223 1.00 94.12 199 LEU A N 1
ATOM 1601 C CA . LEU A 1 199 ? 3.762 1.481 6.469 1.00 94.12 199 LEU A CA 1
ATOM 1602 C C . LEU A 1 199 ? 3.557 1.064 7.942 1.00 94.12 199 LEU A C 1
ATOM 1604 O O . LEU A 1 199 ? 2.602 1.568 8.545 1.00 94.12 199 LEU A O 1
ATOM 1608 N N . PRO A 1 200 ? 4.471 0.306 8.592 1.00 93.38 200 PRO A N 1
ATOM 1609 C CA . PRO A 1 200 ? 4.315 -0.073 9.997 1.00 93.38 200 PRO A CA 1
ATOM 1610 C C . PRO A 1 200 ? 4.211 1.097 10.982 1.00 93.38 200 PRO A C 1
ATOM 1612 O O . PRO A 1 200 ? 3.529 0.993 12.002 1.00 93.38 200 PRO A O 1
ATOM 1615 N N . PHE A 1 201 ? 4.825 2.245 10.676 1.00 94.38 201 PHE A N 1
ATOM 1616 C CA . PHE A 1 201 ? 4.764 3.429 11.541 1.00 94.38 201 PHE A CA 1
ATOM 1617 C C . PHE A 1 201 ? 3.394 4.123 11.521 1.00 94.38 201 PHE A C 1
ATOM 1619 O O . PHE A 1 201 ? 3.144 5.019 12.326 1.00 94.38 201 PHE A O 1
ATOM 1626 N N . ASN A 1 202 ? 2.484 3.718 10.627 1.00 95.81 202 ASN A N 1
ATOM 1627 C CA . ASN A 1 202 ? 1.134 4.272 10.530 1.00 95.81 202 ASN A CA 1
ATOM 1628 C C . ASN A 1 202 ? 0.081 3.454 11.300 1.00 95.81 202 ASN A C 1
ATOM 1630 O O . ASN A 1 202 ? -1.098 3.799 11.246 1.00 95.81 202 ASN A O 1
ATOM 1634 N N . LEU A 1 203 ? 0.486 2.440 12.078 1.00 95.69 203 LEU A N 1
ATOM 1635 C CA . LEU A 1 203 ? -0.409 1.579 12.865 1.00 95.69 203 LEU A CA 1
ATOM 1636 C C . LEU A 1 203 ? -1.432 2.364 13.699 1.00 95.69 203 LEU A C 1
ATOM 1638 O O . LEU A 1 203 ? -2.618 2.048 13.675 1.00 95.69 203 LEU A O 1
ATOM 1642 N N . GLY A 1 204 ? -1.009 3.432 14.383 1.00 97.31 204 GLY A N 1
ATOM 1643 C CA . GLY A 1 204 ? -1.921 4.252 15.188 1.00 97.31 204 GLY A CA 1
ATOM 1644 C C . GLY A 1 204 ? -3.014 4.947 14.363 1.00 97.31 204 GLY A C 1
ATOM 1645 O O . GLY A 1 204 ? -4.152 5.075 14.819 1.00 97.31 204 GLY A O 1
ATOM 1646 N N . LYS A 1 205 ? -2.706 5.352 13.123 1.00 98.06 205 LYS A N 1
ATOM 1647 C CA . LYS A 1 205 ? -3.692 5.939 12.199 1.00 98.06 205 LYS A CA 1
ATOM 1648 C C . LYS A 1 205 ? -4.665 4.881 11.685 1.00 98.06 205 LYS A C 1
ATOM 1650 O O . LYS A 1 205 ? -5.861 5.152 11.623 1.00 98.06 205 LYS A O 1
ATOM 1655 N N . ILE A 1 206 ? -4.162 3.683 11.384 1.00 97.94 206 ILE A N 1
ATOM 1656 C CA . ILE A 1 206 ? -4.973 2.529 10.977 1.00 97.94 206 ILE A CA 1
ATOM 1657 C C . ILE A 1 206 ? -5.970 2.178 12.088 1.00 97.94 206 ILE A C 1
ATOM 1659 O O . ILE A 1 206 ? -7.176 2.187 11.855 1.00 97.94 206 ILE A O 1
ATOM 1663 N N . ALA A 1 207 ? -5.493 1.995 13.322 1.00 98.06 207 ALA A N 1
ATOM 1664 C CA . ALA A 1 207 ? -6.342 1.712 14.479 1.00 98.06 207 ALA A CA 1
ATOM 1665 C C . ALA A 1 207 ? -7.387 2.817 14.723 1.00 98.06 207 ALA A C 1
ATOM 1667 O O . ALA A 1 207 ? -8.555 2.539 14.995 1.00 98.06 207 ALA A O 1
ATOM 1668 N N . SER A 1 208 ? -6.992 4.086 14.573 1.00 98.38 208 SER A N 1
ATOM 1669 C CA . SER A 1 208 ? -7.916 5.222 14.698 1.00 98.38 208 SER A CA 1
ATOM 1670 C C . SER A 1 208 ? -9.021 5.188 13.638 1.00 98.38 208 SER A C 1
ATOM 1672 O O . SER A 1 208 ? -10.182 5.448 13.959 1.00 98.38 208 SER A O 1
ATOM 1674 N N . LYS A 1 209 ? -8.686 4.832 12.390 1.00 98.38 209 LYS A N 1
ATOM 1675 C CA . LYS A 1 209 ? -9.661 4.674 11.305 1.00 98.38 209 LYS A CA 1
ATOM 1676 C C . LYS A 1 209 ? -10.623 3.516 11.578 1.00 98.38 209 LYS A C 1
ATOM 1678 O O . LYS A 1 209 ? -11.826 3.717 11.455 1.00 98.38 209 LYS A O 1
ATOM 1683 N N . ILE A 1 210 ? -10.119 2.361 12.016 1.00 98.12 210 ILE A N 1
ATOM 1684 C CA . ILE A 1 210 ? -10.949 1.204 12.394 1.00 98.12 210 ILE A CA 1
ATOM 1685 C C . ILE A 1 210 ? -11.945 1.601 13.489 1.00 98.12 210 ILE A C 1
ATOM 1687 O O . ILE A 1 210 ? -13.145 1.383 13.350 1.00 98.12 210 ILE A O 1
ATOM 1691 N N . LYS A 1 211 ? -11.473 2.260 14.556 1.00 98.19 211 LYS A N 1
ATOM 1692 C CA . LYS A 1 211 ? -12.335 2.735 15.650 1.00 98.19 211 LYS A CA 1
ATOM 1693 C C . LYS A 1 211 ? -13.426 3.689 15.155 1.00 98.19 211 LYS A C 1
ATOM 1695 O O . LYS A 1 211 ? -14.569 3.588 15.595 1.00 98.19 211 LYS A O 1
ATOM 1700 N N . LYS A 1 212 ? -13.073 4.615 14.256 1.00 98.31 212 LYS A N 1
ATOM 1701 C CA . LYS A 1 212 ? -14.025 5.547 13.641 1.00 98.31 212 LYS A CA 1
ATOM 1702 C C . LYS A 1 212 ? -15.107 4.791 12.860 1.00 98.31 212 LYS A C 1
ATOM 1704 O O . LYS A 1 212 ? -16.283 5.011 13.129 1.00 98.31 212 LYS A O 1
ATOM 1709 N N . LEU A 1 213 ? -14.710 3.866 11.984 1.00 97.88 213 LEU A N 1
ATOM 1710 C CA . LEU A 1 213 ? -15.641 3.069 11.181 1.00 97.88 213 LEU A CA 1
ATOM 1711 C C . LEU A 1 213 ? -16.561 2.205 12.049 1.00 97.88 213 LEU A C 1
ATOM 1713 O O . LEU A 1 213 ? -17.757 2.146 11.792 1.00 97.88 213 LEU A O 1
ATOM 1717 N N . ARG A 1 214 ? -16.041 1.581 13.113 1.00 97.88 214 ARG A N 1
ATOM 1718 C CA . ARG A 1 214 ? -16.864 0.796 14.048 1.00 97.88 214 ARG A CA 1
ATOM 1719 C C . ARG A 1 214 ? -17.962 1.637 14.697 1.00 97.88 214 ARG A C 1
ATOM 1721 O O . ARG A 1 214 ? -19.103 1.194 14.756 1.00 97.88 214 ARG A O 1
ATOM 1728 N N . LYS A 1 215 ? -17.637 2.866 15.113 1.00 97.94 215 LYS A N 1
ATOM 1729 C CA . LYS A 1 215 ? -18.622 3.811 15.656 1.00 97.94 215 LYS A CA 1
ATOM 1730 C C . LYS A 1 215 ? -19.657 4.224 14.604 1.00 97.94 215 LYS A C 1
ATOM 1732 O O . LYS A 1 215 ? -20.845 4.263 14.893 1.00 97.94 215 LYS A O 1
ATOM 1737 N N . GLU A 1 216 ? -19.219 4.525 13.382 1.00 97.25 216 GLU A N 1
ATOM 1738 C CA . GLU A 1 216 ? -20.114 4.897 12.271 1.00 97.25 216 GLU A CA 1
ATOM 1739 C C . GLU A 1 216 ? -21.051 3.749 11.866 1.00 97.25 216 GLU A C 1
ATOM 1741 O O . GLU A 1 216 ? -22.191 3.996 11.481 1.00 97.25 216 GLU A O 1
ATOM 1746 N N . ARG A 1 217 ? -20.598 2.499 12.015 1.00 96.44 217 ARG A N 1
ATOM 1747 C CA . ARG A 1 217 ? -21.378 1.273 11.781 1.00 96.44 217 ARG A CA 1
ATOM 1748 C C . ARG A 1 217 ? -22.238 0.845 12.982 1.00 96.44 217 ARG A C 1
ATOM 1750 O O . ARG A 1 217 ? -22.969 -0.131 12.865 1.00 96.44 217 ARG A O 1
ATOM 1757 N N . GLY A 1 218 ? -22.164 1.538 14.122 1.00 96.00 218 GLY A N 1
ATOM 1758 C CA . GLY A 1 218 ? -22.919 1.192 15.335 1.00 96.00 218 GLY A CA 1
ATOM 1759 C C . GLY A 1 218 ? -22.453 -0.090 16.036 1.00 96.00 218 GLY A C 1
ATOM 1760 O O . GLY A 1 218 ? -23.234 -0.707 16.755 1.00 96.00 218 GLY A O 1
ATOM 1761 N N . LEU A 1 219 ? -21.200 -0.504 15.821 1.00 91.56 219 LEU A N 1
ATOM 1762 C CA . LEU A 1 219 ? -20.599 -1.677 16.470 1.00 91.56 219 LEU A CA 1
ATOM 1763 C C . LEU A 1 219 ? -20.097 -1.370 17.892 1.00 91.56 219 LEU A C 1
ATOM 1765 O O . LEU A 1 219 ? -19.956 -2.286 18.700 1.00 91.56 219 LEU A O 1
ATOM 1769 N N . ILE A 1 220 ? -19.805 -0.092 18.176 1.00 89.62 220 ILE A N 1
ATOM 1770 C CA . ILE A 1 220 ? -19.383 0.458 19.479 1.00 89.62 220 ILE A CA 1
ATOM 1771 C C . ILE A 1 220 ? -19.953 1.854 19.716 1.00 89.62 220 ILE A C 1
ATOM 1773 O O . ILE A 1 220 ? -20.270 2.540 18.716 1.00 89.62 220 ILE A O 1
#

Foldseek 3Di:
DDDDDDDPVVVVVVVVVVVVVVVPPPDDPDPPPPPPVVVVCVVVVVVVVLVVCVVPLFDALVNLLVQAPCPVVVLVVVLVLWDDWDFDDQDPQRKTWIWTADSVCVPPVDIKIKIKHFNCLVVLLLDPVDALLVSLVCRRGPTGIAIDMPDPCCVQQALQALCLSSSRHPDHDVDGNCDNHVVSGGNDGSRNNNVSVCVVVCSVVSSVSSVVSCVVVVVD

Radius of gyration: 21.97 Å; chains: 1; bounding box: 64×72×50 Å

Sequence (220 aa):
MNHHHETETERLLDSLLESVLESAYVEADASGKELTTIITESLTSNLADFHVRGILNETTYKEIVSLIDGNFLSQRIRAKMLKRSKLEEIKDDGTMVFKVPSSEYHHNHKIYDNIVKFDQWDAVVNDMDFNANEAARILLWAGDIRLHCDCPSFLYHGYAYLITVMDADIVPEDRPPKIRNPKERGIVCKHLNLTLQVLPFNLGKIASKIKKLRKERGLI

Secondary structure (DSSP, 8-state):
-------HHHHHHHHHHHHHHHHTTSS--SSTTTHHHHHHHHHHHHHHHHHHHTTS---BHHHHHHT--SSGGGHHHHHHTS---EEEEE-TTS-EEEEEE-TTHHHH--EEEEEEEETTHHHHHH-TTS-HHHHHHHHHHHSBEEEEE-SHHHHHTTHHHHHHHTT-BSS------TTT-TT---SS-HHHHHHHHHGGGGHHHHHHHHHHHHHHTT--

pLDDT: mean 78.17, std 22.57, range [33.09, 98.5]